Protein AF-0000000067024864 (afdb_homodimer)

Organism: Dracunculus medinensis (NCBI:txid318479)

pLDDT: mean 76.86, std 22.55, range [28.69, 98.5]

Nearest PDB structures (foldseek):
  4yj0-assembly1_B  TM=6.955E-01  e=3.284E-03  Homo sapiens
  4yj0-assembly1_C  TM=6.916E-01  e=8.004E-03  Homo sapiens
  4yj0-assembly1_B  TM=6.955E-01  e=5.462E-03  Homo sapiens
  4yj0-assembly1_C  TM=6.916E-01  e=7.960E-03  Homo sapiens

Structure (mmCIF, N/CA/C/O backbone):
data_AF-0000000067024864-model_v1
#
loop_
_entity.id
_entity.type
_entity.pdbx_description
1 polymer 'DM domain-containing protein'
#
loop_
_atom_site.group_PDB
_atom_site.id
_atom_site.type_symbol
_atom_site.label_atom_id
_atom_site.label_alt_id
_atom_site.label_comp_id
_atom_site.label_asym_id
_atom_site.label_entity_id
_atom_site.label_seq_id
_atom_site.pdbx_PDB_ins_code
_atom_site.Cartn_x
_atom_site.Cartn_y
_atom_site.Cartn_z
_atom_site.occupancy
_atom_site.B_iso_or_equiv
_atom_site.auth_seq_id
_atom_site.auth_comp_id
_atom_site.auth_asym_id
_atom_site.auth_atom_id
_atom_site.pdbx_PDB_model_num
ATOM 1 N N . MET A 1 1 ? -43.469 -10.32 -10.578 1 37.56 1 MET A N 1
ATOM 2 C CA . MET A 1 1 ? -42.344 -10.656 -9.695 1 37.56 1 MET A CA 1
ATOM 3 C C . MET A 1 1 ? -41.031 -10.195 -10.297 1 37.56 1 MET A C 1
ATOM 5 O O . MET A 1 1 ? -40.625 -10.641 -11.375 1 37.56 1 MET A O 1
ATOM 9 N N . ARG A 1 2 ? -40.688 -8.914 -10.094 1 41.69 2 ARG A N 1
ATOM 10 C CA . ARG A 1 2 ? -39.469 -8.297 -10.57 1 41.69 2 ARG A CA 1
ATOM 11 C C . ARG A 1 2 ? -38.25 -9.125 -10.18 1 41.69 2 ARG A C 1
ATOM 13 O O . ARG A 1 2 ? -38.125 -9.555 -9.031 1 41.69 2 ARG A O 1
ATOM 20 N N . LYS A 1 3 ? -37.812 -9.953 -11.047 1 43.56 3 LYS A N 1
ATOM 21 C CA . LYS A 1 3 ? -36.531 -10.656 -10.875 1 43.56 3 LYS A CA 1
ATOM 22 C C . LYS A 1 3 ? -35.5 -9.773 -10.172 1 43.56 3 LYS A C 1
ATOM 24 O O . LYS A 1 3 ? -35.156 -8.695 -10.656 1 43.56 3 LYS A O 1
ATOM 29 N N . LEU A 1 4 ? -35.469 -9.672 -8.883 1 45.47 4 LEU A N 1
ATOM 30 C CA . LEU A 1 4 ? -34.375 -9.094 -8.102 1 45.47 4 LEU A CA 1
ATOM 31 C C . LEU A 1 4 ? -33.031 -9.453 -8.703 1 45.47 4 LEU A C 1
ATOM 33 O O . LEU A 1 4 ? -32.719 -10.633 -8.898 1 45.47 4 LEU A O 1
ATOM 37 N N . ARG A 1 5 ? -32.594 -8.852 -9.711 1 44.78 5 ARG A N 1
ATOM 38 C CA . ARG A 1 5 ? -31.234 -8.953 -10.18 1 44.78 5 ARG A CA 1
ATOM 39 C C . ARG A 1 5 ? -30.281 -9.25 -9.031 1 44.78 5 ARG A C 1
ATOM 41 O O . ARG A 1 5 ? -30.219 -8.5 -8.055 1 44.78 5 ARG A O 1
ATOM 48 N N . GLU A 1 6 ? -30.312 -10.445 -8.57 1 49.03 6 GLU A N 1
ATOM 49 C CA . GLU A 1 6 ? -29.25 -10.797 -7.637 1 49.03 6 GLU A CA 1
ATOM 50 C C . GLU A 1 6 ? -27.969 -10.031 -7.945 1 49.03 6 GLU A C 1
ATOM 52 O O . GLU A 1 6 ? -27.453 -10.102 -9.062 1 49.03 6 GLU A O 1
ATOM 57 N N . VAL A 1 7 ? -27.812 -8.797 -7.688 1 49.5 7 VAL A N 1
ATOM 58 C CA . VAL A 1 7 ? -26.516 -8.125 -7.73 1 49.5 7 VAL A CA 1
ATOM 59 C C . VAL A 1 7 ? -25.422 -9.109 -7.328 1 49.5 7 VAL A C 1
ATOM 61 O O . VAL A 1 7 ? -25.391 -9.586 -6.191 1 49.5 7 VAL A O 1
ATOM 64 N N . ASN A 1 8 ? -25.359 -10.203 -7.992 1 50.34 8 ASN A N 1
ATOM 65 C CA . ASN A 1 8 ? -24.188 -11.039 -7.75 1 50.34 8 ASN A CA 1
ATOM 66 C C . ASN A 1 8 ? -22.969 -10.195 -7.402 1 50.34 8 ASN A C 1
ATOM 68 O O . ASN A 1 8 ? -22.469 -9.43 -8.234 1 50.34 8 ASN A O 1
ATOM 72 N N . CYS A 1 9 ? -22.969 -9.578 -6.223 1 54.81 9 CYS A N 1
ATOM 73 C CA . CYS A 1 9 ? -21.844 -8.82 -5.688 1 54.81 9 CYS A CA 1
ATOM 74 C C . CYS A 1 9 ? -20.531 -9.531 -5.965 1 54.81 9 CYS A C 1
ATOM 76 O O . CYS A 1 9 ? -20.031 -10.281 -5.121 1 54.81 9 CYS A O 1
ATOM 78 N N . ASN A 1 10 ? -20.469 -10.109 -7.121 1 62.16 10 ASN A N 1
ATOM 79 C CA . ASN A 1 10 ? -19.266 -10.859 -7.484 1 62.16 10 ASN A CA 1
ATOM 80 C C . ASN A 1 10 ? -18 -10.078 -7.164 1 62.16 10 ASN A C 1
ATOM 82 O O . ASN A 1 10 ? -17.594 -9.211 -7.934 1 62.16 10 ASN A O 1
ATOM 86 N N . LYS A 1 11 ? -17.734 -10.055 -5.836 1 73.62 11 LYS A N 1
ATOM 87 C CA . LYS A 1 11 ? -16.516 -9.359 -5.422 1 73.62 11 LYS A CA 1
ATOM 88 C C . LYS A 1 11 ? -15.281 -9.992 -6.055 1 73.62 11 LYS A C 1
ATOM 90 O O . LYS A 1 11 ? -15.219 -11.211 -6.242 1 73.62 11 LYS A O 1
ATOM 95 N N . ARG A 1 12 ? -14.43 -9.281 -6.578 1 82.19 12 ARG A N 1
ATOM 96 C CA . ARG A 1 12 ? -13.156 -9.719 -7.137 1 82.19 12 ARG A CA 1
ATOM 97 C C . ARG A 1 12 ? -12.367 -10.547 -6.125 1 82.19 12 ARG A C 1
ATOM 99 O O . ARG A 1 12 ? -12.367 -10.242 -4.93 1 82.19 12 ARG A O 1
ATOM 106 N N . VAL A 1 13 ? -11.977 -11.703 -6.668 1 84.38 13 VAL A N 1
ATOM 107 C CA . VAL A 1 13 ? -11.102 -12.516 -5.82 1 84.38 13 VAL A CA 1
ATOM 108 C C . VAL A 1 13 ? -9.648 -12.102 -6.039 1 84.38 13 VAL A C 1
ATOM 110 O O . VAL A 1 13 ? -9.164 -12.094 -7.172 1 84.38 13 VAL A O 1
ATOM 113 N N . TYR A 1 14 ? -8.977 -11.773 -4.91 1 88.56 14 TYR A N 1
ATOM 114 C CA . TYR A 1 14 ? -7.555 -11.445 -4.961 1 88.56 14 TYR A CA 1
ATOM 115 C C . TYR A 1 14 ? -6.703 -12.633 -4.539 1 88.56 14 TYR A C 1
ATOM 117 O O . TYR A 1 14 ? -7.082 -13.391 -3.645 1 88.56 14 TYR A O 1
ATOM 125 N N . TYR A 1 15 ? -5.676 -12.781 -5.199 1 92.5 15 TYR A N 1
ATOM 126 C CA . TYR A 1 15 ? -4.777 -13.891 -4.918 1 92.5 15 TYR A CA 1
ATOM 127 C C . TYR A 1 15 ? -3.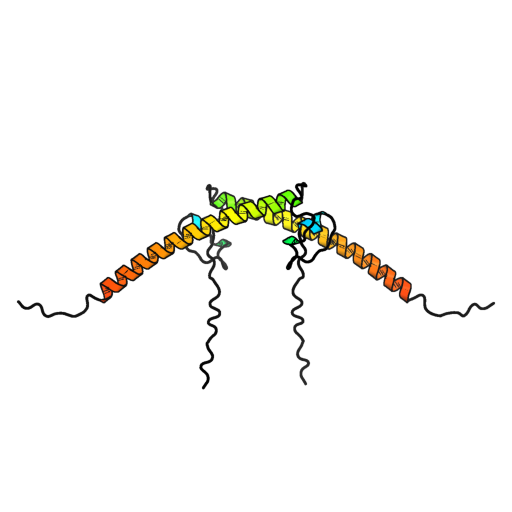525 -13.414 -4.195 1 92.5 15 TYR A C 1
ATOM 129 O O . TYR A 1 15 ? -3.131 -12.258 -4.328 1 92.5 15 TYR A O 1
ATOM 137 N N . CYS A 1 16 ? -2.945 -14.281 -3.398 1 96.12 16 CYS A N 1
ATOM 138 C CA . CYS A 1 16 ? -1.691 -13.977 -2.717 1 96.12 16 CYS A CA 1
ATOM 139 C C . CYS A 1 16 ? -0.589 -13.656 -3.719 1 96.12 16 CYS A C 1
ATOM 141 O O . CYS A 1 16 ? -0.301 -14.461 -4.609 1 96.12 16 CYS A O 1
ATOM 143 N N . GLN A 1 17 ? 0.034 -12.656 -3.537 1 95.94 17 GLN A N 1
ATOM 144 C CA . GLN A 1 17 ? 1.038 -12.188 -4.484 1 95.94 17 GLN A CA 1
ATOM 145 C C . GLN A 1 17 ? 2.273 -13.086 -4.469 1 95.94 17 GLN A C 1
ATOM 147 O O . GLN A 1 17 ? 2.838 -13.391 -5.52 1 95.94 17 GLN A O 1
ATOM 152 N N . ARG A 1 18 ? 2.684 -13.484 -3.391 1 96.81 18 ARG A N 1
ATOM 153 C CA . ARG A 1 18 ? 3.859 -14.344 -3.273 1 96.81 18 ARG A CA 1
ATOM 154 C C . ARG A 1 1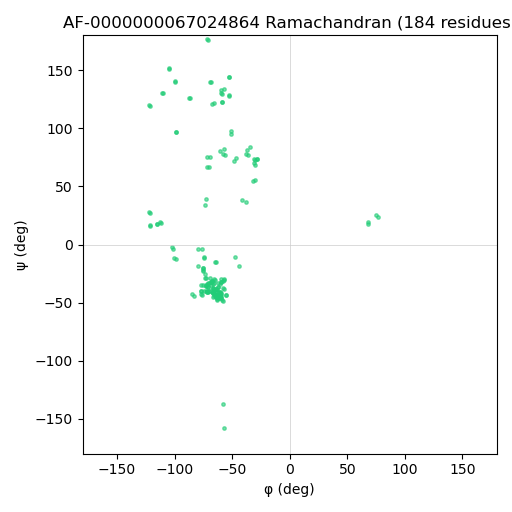8 ? 3.625 -15.688 -3.953 1 96.81 18 ARG A C 1
ATOM 156 O O . ARG A 1 18 ? 4.504 -16.188 -4.652 1 96.81 18 ARG A O 1
ATOM 163 N N . CYS A 1 19 ? 2.496 -16.203 -3.674 1 96 19 CYS A N 1
ATOM 164 C CA . CYS A 1 19 ? 2.143 -17.453 -4.344 1 96 19 CYS A CA 1
ATOM 165 C C . CYS A 1 19 ? 2.049 -17.25 -5.852 1 96 19 CYS A C 1
ATOM 167 O O . CYS A 1 19 ? 2.605 -18.031 -6.625 1 96 19 CYS A O 1
ATOM 169 N N . LEU A 1 20 ? 1.419 -16.172 -6.223 1 93.56 20 LEU A N 1
ATOM 170 C CA . LEU A 1 20 ? 1.268 -15.852 -7.637 1 93.56 20 LEU A CA 1
ATOM 171 C C . LEU A 1 20 ? 2.627 -15.773 -8.328 1 93.56 20 LEU A C 1
ATOM 173 O O . LEU A 1 20 ? 2.781 -16.23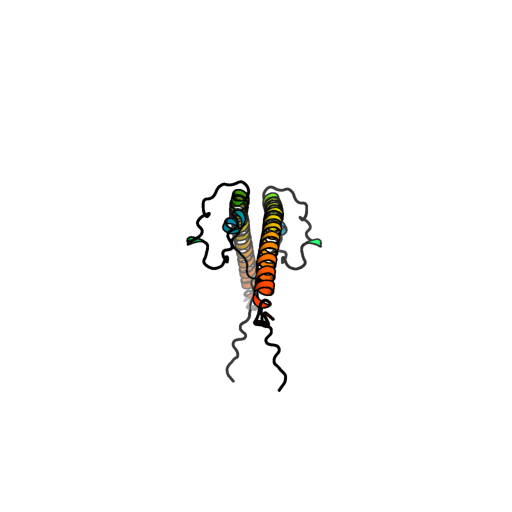4 -9.453 1 93.56 20 LEU A O 1
ATOM 177 N N . ASN A 1 21 ? 3.609 -15.258 -7.688 1 94.31 21 ASN A N 1
ATOM 178 C CA . ASN A 1 21 ? 4.957 -15.102 -8.227 1 94.31 21 ASN A CA 1
ATOM 179 C C . ASN A 1 21 ? 5.602 -16.453 -8.523 1 94.31 21 ASN A C 1
ATOM 181 O O . ASN A 1 21 ? 6.613 -16.531 -9.219 1 94.31 21 ASN A O 1
ATOM 185 N N . HIS A 1 22 ? 4.992 -17.391 -7.984 1 95.12 22 HIS A N 1
ATOM 186 C CA . HIS A 1 22 ? 5.531 -18.734 -8.148 1 95.12 22 HIS A CA 1
ATOM 187 C C . HIS A 1 22 ? 4.508 -19.656 -8.805 1 95.12 22 HIS A C 1
ATOM 189 O O . HIS A 1 22 ? 4.52 -20.859 -8.562 1 95.12 22 HIS A O 1
ATOM 195 N N . ASN A 1 23 ? 3.486 -19 -9.398 1 90.25 23 ASN A N 1
ATOM 196 C CA . ASN A 1 23 ? 2.525 -19.688 -10.258 1 90.25 23 ASN A CA 1
ATOM 197 C C . ASN A 1 23 ? 1.515 -20.484 -9.445 1 90.25 23 ASN A C 1
ATOM 199 O O . ASN A 1 23 ? 1.062 -21.547 -9.875 1 90.25 23 ASN A O 1
ATOM 203 N N . ARG A 1 24 ? 1.34 -20.125 -8.32 1 91.81 24 ARG A N 1
ATOM 204 C CA . ARG A 1 24 ? 0.322 -20.719 -7.457 1 91.81 24 ARG A CA 1
ATOM 205 C C . ARG A 1 24 ? -0.821 -19.734 -7.203 1 91.81 24 ARG A C 1
ATOM 207 O O . ARG A 1 24 ? -0.587 -18.562 -6.926 1 91.81 24 ARG A O 1
ATOM 214 N N . LEU A 1 25 ? -1.933 -20.219 -7.406 1 89.44 25 LEU A N 1
ATOM 215 C CA . LEU A 1 25 ? -3.121 -19.391 -7.238 1 89.44 25 LEU A CA 1
ATOM 216 C C . LEU A 1 25 ? -3.775 -19.641 -5.887 1 89.44 25 LEU A C 1
ATOM 218 O O . LEU A 1 25 ? -4.504 -20.625 -5.719 1 89.44 25 LEU A O 1
ATOM 222 N N . GLU A 1 26 ? -3.512 -18.891 -4.98 1 94.06 26 GLU A N 1
ATOM 223 C CA . GLU A 1 26 ? -4.082 -19.016 -3.641 1 94.06 26 GLU A CA 1
ATOM 224 C C . GLU A 1 26 ? -4.832 -17.75 -3.244 1 94.06 26 GLU A C 1
ATOM 226 O O . GLU A 1 26 ? -4.285 -16.641 -3.322 1 94.06 26 GLU A O 1
ATOM 231 N N . PRO A 1 27 ? -6.086 -17.922 -2.996 1 92.81 27 PRO A N 1
ATOM 232 C CA . PRO A 1 27 ? -6.809 -16.734 -2.535 1 92.81 27 PRO A CA 1
ATOM 233 C C . PRO A 1 27 ? -6.141 -16.062 -1.336 1 92.81 27 PRO A C 1
ATOM 235 O O . PRO A 1 27 ? -5.656 -16.75 -0.431 1 92.81 27 PRO A O 1
ATOM 238 N N . ARG A 1 28 ? -6.172 -14.758 -1.246 1 93.31 28 ARG A N 1
ATOM 239 C CA . ARG A 1 28 ? -5.457 -13.938 -0.27 1 93.31 28 ARG A CA 1
ATOM 240 C C . ARG A 1 28 ? -6.074 -14.078 1.118 1 93.31 28 ARG A C 1
ATOM 242 O O . ARG A 1 28 ? -5.355 -14.18 2.115 1 93.31 28 ARG A O 1
ATOM 249 N N . LYS A 1 29 ? -7.301 -14.125 1.194 1 92.31 29 LYS A N 1
ATOM 250 C CA . LYS A 1 29 ? -7.996 -14.141 2.479 1 92.31 29 LYS A CA 1
ATOM 251 C C . LYS A 1 29 ? -7.574 -15.336 3.318 1 92.31 29 LYS A C 1
ATOM 253 O O . LYS A 1 29 ? -7.645 -16.484 2.855 1 92.31 29 LYS A O 1
ATOM 258 N N . ASN A 1 30 ? -7.066 -15.18 4.516 1 92.19 30 ASN A N 1
ATOM 259 C CA . ASN A 1 30 ? -6.703 -16.172 5.512 1 92.19 30 ASN A CA 1
ATOM 260 C C . ASN A 1 30 ? -5.504 -17 5.062 1 92.19 30 ASN A C 1
ATOM 262 O O . ASN A 1 30 ? -5.266 -18.094 5.59 1 92.19 30 ASN A O 1
ATOM 266 N N . HIS A 1 31 ? -4.758 -16.516 4.129 1 95.62 31 HIS A N 1
ATOM 267 C CA . HIS A 1 31 ? -3.658 -17.281 3.541 1 95.62 31 HIS A CA 1
ATOM 268 C C . HIS A 1 31 ? -2.318 -16.844 4.133 1 95.62 31 HIS A C 1
ATOM 270 O O . HIS A 1 31 ? -1.347 -17.609 4.094 1 95.62 31 HIS A O 1
ATOM 276 N N . LYS A 1 32 ? -2.215 -15.914 4.77 1 91.19 32 LYS A N 1
ATOM 277 C CA . LYS A 1 32 ? -0.957 -15.312 5.203 1 91.19 32 LYS A CA 1
ATOM 278 C C . LYS A 1 32 ? -0.126 -16.312 6.012 1 91.19 32 LYS A C 1
ATOM 280 O O . LYS A 1 32 ? 1.055 -16.516 5.723 1 91.19 32 LYS A O 1
ATOM 285 N N . CYS A 1 33 ? -0.672 -16.984 6.953 1 91.62 33 CYS A N 1
ATOM 286 C CA . CYS A 1 33 ? 0.039 -17.891 7.852 1 91.62 33 CYS A CA 1
ATOM 287 C C . CYS A 1 33 ? 0.39 -19.188 7.152 1 91.62 33 CYS A C 1
ATOM 289 O O . CYS A 1 33 ? 1.339 -19.875 7.543 1 91.62 33 CYS A O 1
ATOM 291 N N . ASP A 1 34 ? -0.323 -19.484 6.102 1 93.88 34 ASP A N 1
ATOM 292 C CA . ASP A 1 34 ? -0.157 -20.766 5.422 1 93.88 34 ASP A CA 1
ATOM 293 C C . ASP A 1 34 ? 0.68 -20.625 4.156 1 93.88 34 ASP A C 1
ATOM 295 O O . ASP A 1 34 ? 0.976 -21.609 3.477 1 93.88 34 ASP A O 1
ATOM 299 N N . CYS A 1 35 ? 1.05 -19.422 3.836 1 96.5 35 CYS A N 1
ATOM 300 C CA . CYS A 1 35 ? 1.766 -19.172 2.59 1 96.5 35 CYS A CA 1
ATOM 301 C C . CYS A 1 35 ? 3.141 -19.828 2.611 1 96.5 35 CYS A C 1
ATOM 303 O O . CYS A 1 35 ? 3.994 -19.469 3.424 1 96.5 35 CYS A O 1
ATOM 305 N N . ILE A 1 36 ? 3.447 -20.672 1.734 1 96.25 36 ILE A N 1
ATOM 306 C CA . ILE A 1 36 ? 4.711 -21.406 1.678 1 96.25 36 ILE A CA 1
ATOM 307 C C . ILE A 1 36 ? 5.82 -20.469 1.198 1 96.25 36 ILE A C 1
ATOM 309 O O . ILE A 1 36 ? 7.008 -20.781 1.346 1 96.25 36 ILE A O 1
ATOM 313 N N . TYR A 1 37 ? 5.535 -19.281 0.699 1 97.12 37 TYR A N 1
ATOM 314 C CA . TYR A 1 37 ? 6.512 -18.344 0.16 1 97.12 37 TYR A CA 1
ATOM 315 C C . TYR A 1 37 ? 6.637 -17.109 1.053 1 97.12 37 TYR A C 1
ATOM 317 O O . TYR A 1 37 ? 7.133 -16.062 0.618 1 97.12 37 TYR A O 1
ATOM 325 N N . ALA A 1 38 ? 6.164 -17.312 2.248 1 95.5 38 ALA A N 1
ATOM 326 C CA . ALA A 1 38 ? 6.152 -16.188 3.186 1 95.5 38 ALA A CA 1
ATOM 327 C C . ALA A 1 38 ? 7.555 -15.617 3.375 1 95.5 38 ALA A C 1
ATOM 329 O O . ALA A 1 38 ? 7.723 -14.406 3.539 1 95.5 38 ALA A O 1
ATOM 330 N N . ASN A 1 39 ? 8.539 -16.391 3.252 1 95.44 39 ASN A N 1
ATOM 331 C CA . ASN A 1 39 ? 9.906 -15.969 3.506 1 95.44 39 ASN A CA 1
ATOM 332 C C . ASN A 1 39 ? 10.758 -16.016 2.236 1 95.44 39 ASN A C 1
ATOM 334 O O . ASN A 1 39 ? 11.984 -16 2.305 1 95.44 39 ASN A O 1
ATOM 338 N N . CYS A 1 40 ? 10.062 -16.062 1.198 1 97.12 40 CYS A N 1
ATOM 339 C CA . CYS A 1 40 ? 10.781 -16.094 -0.071 1 97.12 40 CYS A CA 1
ATOM 340 C C . CYS A 1 40 ? 11.484 -14.773 -0.339 1 97.12 40 CYS A C 1
ATOM 342 O O . CYS A 1 40 ? 10.93 -13.703 -0.084 1 97.12 40 CYS A O 1
ATOM 344 N N . THR A 1 41 ? 12.727 -14.828 -0.881 1 96.94 41 THR A N 1
ATOM 345 C CA . THR A 1 41 ? 13.531 -13.633 -1.111 1 96.94 41 THR A CA 1
ATOM 346 C C . THR A 1 41 ? 13.914 -13.508 -2.584 1 96.94 41 THR A C 1
ATOM 348 O O . THR A 1 41 ? 14.945 -12.93 -2.92 1 96.94 41 THR A O 1
ATOM 351 N N . CYS A 1 42 ? 13.023 -14.078 -3.436 1 97.25 42 CYS A N 1
ATOM 352 C CA . CYS A 1 42 ? 13.305 -13.945 -4.859 1 97.25 42 CYS A CA 1
ATOM 353 C C . CYS A 1 42 ? 13.07 -12.516 -5.332 1 97.25 42 CYS A C 1
ATOM 355 O O . CYS A 1 42 ? 12.602 -11.672 -4.562 1 97.25 42 CYS A O 1
ATOM 357 N N . ASN A 1 43 ? 13.359 -12.266 -6.602 1 96.44 43 ASN A N 1
ATOM 358 C CA . ASN A 1 43 ? 13.32 -10.914 -7.145 1 96.44 43 ASN A CA 1
ATOM 359 C C . ASN A 1 43 ? 11.898 -10.352 -7.137 1 96.44 43 ASN A C 1
ATOM 361 O O . ASN A 1 43 ? 11.711 -9.141 -6.992 1 96.44 43 ASN A O 1
ATOM 365 N N . LYS A 1 44 ? 10.961 -11.203 -7.258 1 96.44 44 LYS A N 1
ATOM 366 C CA . LYS A 1 44 ? 9.578 -10.742 -7.293 1 96.44 44 LYS A CA 1
ATOM 367 C C . LYS A 1 44 ? 9.016 -10.57 -5.883 1 96.44 44 LYS A C 1
ATOM 369 O O . LYS A 1 44 ? 8.398 -9.547 -5.574 1 96.44 44 LYS A O 1
ATOM 374 N N . CYS A 1 45 ? 9.297 -11.484 -5.039 1 97.5 45 CYS A N 1
ATOM 375 C CA . CYS A 1 45 ? 8.734 -11.469 -3.693 1 97.5 45 CYS A CA 1
ATOM 376 C C . CYS A 1 45 ? 9.391 -10.391 -2.838 1 97.5 45 CYS A C 1
ATOM 378 O O . CYS A 1 45 ? 8.766 -9.859 -1.92 1 97.5 45 CYS A O 1
ATOM 380 N N . ILE A 1 46 ? 10.633 -10.047 -3.107 1 98.12 46 ILE A N 1
ATOM 381 C CA . ILE A 1 46 ? 11.32 -9.008 -2.355 1 98.12 46 ILE A CA 1
ATOM 382 C C . ILE A 1 46 ? 10.57 -7.684 -2.49 1 98.12 46 ILE A C 1
ATOM 384 O O . ILE A 1 46 ? 10.594 -6.855 -1.577 1 98.12 46 ILE A O 1
ATOM 388 N N . LEU A 1 47 ? 9.953 -7.473 -3.629 1 98.25 47 LEU A N 1
ATOM 389 C CA . LEU A 1 47 ? 9.18 -6.254 -3.85 1 98.25 47 LEU A CA 1
ATOM 390 C C . LEU A 1 47 ? 8.016 -6.168 -2.873 1 98.25 47 LEU A C 1
ATOM 392 O O . LEU A 1 47 ? 7.695 -5.086 -2.375 1 98.25 47 LEU A O 1
ATOM 396 N N . VAL A 1 48 ? 7.344 -7.293 -2.621 1 97.88 48 VAL A N 1
ATOM 397 C CA . VAL A 1 48 ? 6.242 -7.359 -1.667 1 97.88 48 VAL A CA 1
ATOM 398 C C . VAL A 1 48 ? 6.742 -6.996 -0.272 1 97.88 48 VAL A C 1
ATOM 400 O O . VAL A 1 48 ? 6.094 -6.238 0.452 1 97.88 48 VAL A O 1
ATOM 403 N N . GLU A 1 49 ? 7.902 -7.57 -0.013 1 97.81 49 GLU A N 1
ATOM 404 C CA . GLU A 1 49 ? 8.5 -7.281 1.288 1 97.81 49 GLU A CA 1
ATOM 405 C C . GLU A 1 49 ? 8.867 -5.809 1.411 1 97.81 49 GLU A C 1
ATOM 407 O O . GLU A 1 49 ? 8.633 -5.188 2.449 1 97.81 49 GLU A O 1
ATOM 412 N N . LYS A 1 50 ? 9.438 -5.219 0.428 1 98.12 50 LYS A N 1
ATOM 413 C CA . LYS A 1 50 ? 9.789 -3.801 0.426 1 98.12 50 LYS A CA 1
ATOM 414 C C . LYS A 1 50 ? 8.547 -2.93 0.6 1 98.12 50 LYS A C 1
ATOM 416 O O . LYS A 1 50 ? 8.562 -1.969 1.37 1 98.12 50 LYS A O 1
ATOM 421 N N . ARG A 1 51 ? 7.48 -3.26 -0.113 1 98.31 51 ARG A N 1
ATOM 422 C CA . ARG A 1 51 ? 6.227 -2.525 0.021 1 98.31 51 ARG A CA 1
ATOM 423 C C . ARG A 1 51 ? 5.703 -2.594 1.452 1 98.31 51 ARG A C 1
ATOM 425 O O . ARG A 1 51 ? 5.242 -1.59 1.999 1 98.31 51 ARG A O 1
ATOM 432 N N . ARG A 1 52 ? 5.723 -3.783 2.014 1 97.88 52 ARG A N 1
ATOM 433 C CA . ARG A 1 52 ? 5.285 -3.975 3.393 1 97.88 52 ARG A CA 1
ATOM 434 C C . ARG A 1 52 ? 6.055 -3.064 4.344 1 97.88 52 ARG A C 1
ATOM 436 O O . ARG A 1 52 ? 5.461 -2.41 5.203 1 97.88 52 ARG A O 1
ATOM 443 N N . MET A 1 53 ? 7.332 -2.984 4.141 1 98.25 53 MET A N 1
ATOM 444 C CA . MET A 1 53 ? 8.18 -2.154 4.996 1 98.25 53 MET A CA 1
ATOM 445 C C . MET A 1 53 ? 7.824 -0.679 4.844 1 98.25 53 MET A C 1
ATOM 447 O O . MET A 1 53 ? 7.719 0.043 5.84 1 98.25 53 MET A O 1
ATOM 451 N N . LEU A 1 54 ? 7.617 -0.263 3.627 1 98.5 54 LEU A N 1
ATOM 452 C CA . LEU A 1 54 ? 7.227 1.12 3.377 1 98.5 54 LEU A CA 1
ATOM 453 C C . LEU A 1 54 ? 5.863 1.419 3.984 1 98.5 54 LEU A C 1
ATOM 455 O O . LEU A 1 54 ? 5.656 2.488 4.562 1 98.5 54 LEU A O 1
ATOM 459 N N . ASN A 1 55 ? 4.988 0.451 3.889 1 98.5 55 ASN A N 1
ATOM 460 C CA . ASN A 1 55 ? 3.674 0.622 4.496 1 98.5 55 ASN A CA 1
ATOM 461 C C . ASN A 1 55 ? 3.773 0.852 6 1 98.5 55 ASN A C 1
ATOM 463 O O . ASN A 1 55 ? 3.074 1.704 6.551 1 98.5 55 ASN A O 1
ATOM 467 N N . ILE A 1 56 ? 4.609 0.131 6.613 1 98.38 56 ILE A N 1
ATOM 468 C CA . ILE A 1 56 ? 4.785 0.25 8.055 1 98.38 56 ILE A CA 1
ATOM 469 C C . ILE A 1 56 ? 5.301 1.646 8.398 1 98.38 56 ILE A C 1
ATOM 471 O O . ILE A 1 56 ? 4.77 2.309 9.297 1 98.38 56 ILE A O 1
ATOM 475 N N . GLN A 1 57 ? 6.27 2.045 7.691 1 97.88 57 GLN A N 1
ATOM 476 C CA . GLN A 1 57 ? 6.863 3.354 7.941 1 97.88 57 GLN A CA 1
ATOM 477 C C . GLN A 1 57 ? 5.848 4.473 7.73 1 97.88 57 GLN A C 1
ATOM 479 O O . GLN A 1 57 ? 5.75 5.391 8.547 1 97.88 57 GLN A O 1
ATOM 484 N N . LEU A 1 58 ? 5.137 4.402 6.676 1 97.69 58 LEU A N 1
ATOM 485 C CA . LEU A 1 58 ? 4.152 5.43 6.344 1 97.69 58 LEU A CA 1
ATOM 486 C C . LEU A 1 58 ? 3.01 5.438 7.352 1 97.69 58 LEU A C 1
ATOM 488 O O . LEU A 1 58 ? 2.506 6.5 7.719 1 97.69 58 LEU A O 1
ATOM 492 N N . HIS A 1 59 ? 2.611 4.309 7.816 1 97 59 HIS A N 1
ATOM 493 C CA . HIS A 1 59 ? 1.579 4.23 8.844 1 97 59 HIS A CA 1
ATOM 494 C C . HIS A 1 59 ? 2.057 4.855 10.148 1 97 59 HIS A C 1
ATOM 496 O O . HIS A 1 59 ? 1.278 5.504 10.852 1 97 59 HIS A O 1
ATOM 502 N N . GLU A 1 60 ? 3.238 4.645 10.461 1 96.06 60 GLU A N 1
AT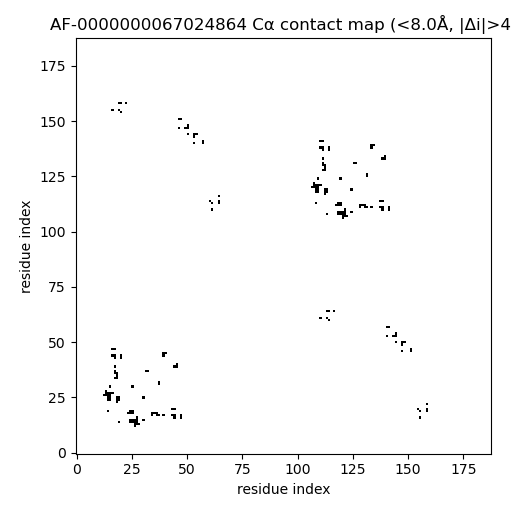OM 503 C CA . GLU A 1 60 ? 3.816 5.266 11.648 1 96.06 60 GLU A CA 1
ATOM 504 C C . GLU A 1 60 ? 3.77 6.785 11.562 1 96.06 60 GLU A C 1
ATOM 506 O O . GLU A 1 60 ? 3.428 7.461 12.531 1 96.06 60 GLU A O 1
ATOM 511 N N . LEU A 1 61 ? 4.105 7.297 10.469 1 93.69 61 LEU A N 1
ATOM 512 C CA . LEU A 1 61 ? 4.066 8.742 10.25 1 93.69 61 LEU A CA 1
ATOM 513 C C . LEU A 1 61 ? 2.643 9.266 10.383 1 93.69 61 LEU A C 1
ATOM 515 O O . LEU A 1 61 ? 2.424 10.328 10.977 1 93.69 61 LEU A O 1
ATOM 519 N N . GLU A 1 62 ? 1.709 8.57 9.828 1 92.5 62 GLU A N 1
ATOM 520 C CA . GLU A 1 62 ? 0.301 8.938 9.93 1 92.5 62 GLU A CA 1
ATOM 521 C C . GLU A 1 62 ? -0.166 8.961 11.383 1 92.5 62 GLU A C 1
ATOM 523 O O . GLU A 1 62 ? -0.875 9.883 11.797 1 92.5 62 GLU A O 1
ATOM 528 N N . GLU A 1 63 ? 0.254 8.023 12.172 1 92.19 63 GLU A N 1
ATOM 529 C CA . GLU A 1 63 ? -0.115 7.934 13.586 1 92.19 63 GLU A CA 1
ATOM 530 C C . GLU A 1 63 ? 0.468 9.094 14.383 1 92.19 63 GLU A C 1
ATOM 532 O O . GLU A 1 63 ? -0.201 9.648 15.258 1 92.19 63 GLU A O 1
ATOM 537 N N . ILE A 1 64 ? 1.66 9.391 14.086 1 89.75 64 ILE A N 1
ATOM 538 C CA . ILE A 1 64 ? 2.312 10.516 14.75 1 89.75 64 ILE A CA 1
ATOM 539 C C . ILE A 1 64 ? 1.573 11.805 14.422 1 89.75 64 ILE A C 1
ATOM 541 O O . ILE A 1 64 ? 1.289 12.609 15.312 1 89.75 64 ILE A O 1
ATOM 545 N N . ALA A 1 65 ? 1.224 11.938 13.141 1 84.25 65 ALA A N 1
ATOM 546 C CA . ALA A 1 65 ? 0.518 13.141 12.703 1 84.25 65 ALA A CA 1
ATOM 547 C C . ALA A 1 65 ? -0.873 13.219 13.32 1 84.25 65 ALA A C 1
ATOM 549 O O . ALA A 1 65 ? -1.321 14.297 13.719 1 84.25 65 ALA A O 1
ATOM 550 N N . ASP A 1 66 ? -1.593 12.18 13.414 1 81.81 66 ASP A N 1
ATOM 551 C CA . ASP A 1 66 ? -2.93 12.109 13.992 1 81.81 66 ASP A CA 1
ATOM 552 C C . ASP A 1 66 ? -2.904 12.484 15.477 1 81.81 66 ASP A C 1
ATOM 554 O O . ASP A 1 66 ? -3.812 13.156 15.969 1 81.81 66 ASP A O 1
ATOM 558 N N . ASN A 1 67 ? -1.863 12.086 16.125 1 82.12 67 ASN A N 1
ATOM 559 C CA . ASN A 1 67 ? -1.716 12.383 17.547 1 82.12 67 ASN A CA 1
ATOM 560 C C . ASN A 1 67 ? -1.393 13.852 17.781 1 82.12 67 ASN A C 1
ATOM 562 O O . ASN A 1 67 ? -1.853 14.445 18.766 1 82.12 67 ASN A O 1
ATOM 566 N N . GLU A 1 68 ? -0.654 14.367 16.922 1 79 68 GLU A N 1
ATOM 567 C CA . GLU A 1 68 ? -0.283 15.773 17.031 1 79 68 GLU A CA 1
ATOM 568 C C . GLU A 1 68 ? -1.479 16.688 16.766 1 79 68 GLU A C 1
ATOM 570 O O . GLU A 1 68 ? -1.635 17.719 17.422 1 79 68 GLU A O 1
ATOM 575 N N . ILE A 1 69 ? -2.338 16.297 15.938 1 73.62 69 ILE A N 1
ATOM 576 C CA . ILE A 1 69 ? -3.52 17.078 15.594 1 73.62 69 ILE A CA 1
ATOM 577 C C . ILE A 1 69 ? -4.551 16.969 16.719 1 73.62 69 ILE A C 1
ATOM 579 O O . ILE A 1 69 ? -5.172 17.969 17.094 1 73.62 69 ILE A O 1
ATOM 583 N N . ASN A 1 70 ? -4.684 15.766 17.172 1 71.94 70 ASN A N 1
ATOM 584 C CA . ASN A 1 70 ? -5.609 15.578 18.297 1 71.94 70 ASN A CA 1
ATOM 585 C C . ASN A 1 70 ? -5.172 16.375 19.516 1 71.94 70 ASN A C 1
ATOM 587 O O . ASN A 1 70 ? -6.012 16.844 20.297 1 71.94 70 ASN A O 1
ATOM 591 N N . ASP A 1 71 ? -3.955 16.5 19.703 1 71.25 71 ASP A N 1
ATOM 592 C CA . ASP A 1 71 ? 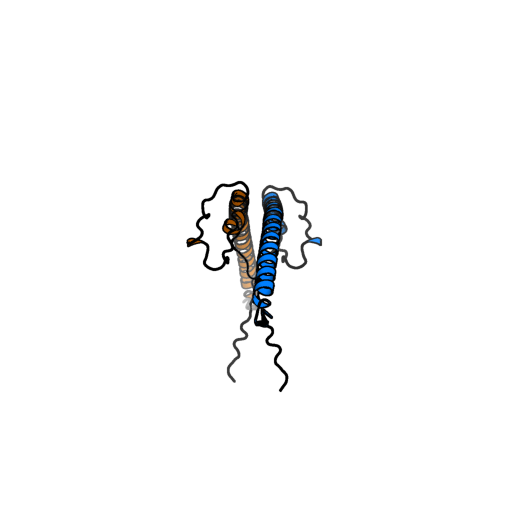-3.445 17.312 20.812 1 71.25 71 ASP A CA 1
ATOM 593 C C . ASP A 1 71 ? -3.742 18.797 20.594 1 71.25 71 ASP A C 1
ATOM 595 O O . ASP A 1 71 ? -4.043 19.516 21.547 1 71.25 71 ASP A O 1
ATOM 599 N N . ILE A 1 72 ? -3.736 19.156 19.344 1 63.91 72 ILE A N 1
ATOM 600 C CA . ILE A 1 72 ? -4.012 20.562 19.031 1 63.91 72 ILE A CA 1
ATOM 601 C C . ILE A 1 72 ? -5.508 20.828 19.156 1 63.91 72 ILE A C 1
ATOM 603 O O . ILE A 1 72 ? -5.918 21.859 19.688 1 63.91 72 ILE A O 1
ATOM 607 N N . GLU A 1 73 ? -6.289 19.922 18.719 1 62.81 73 GLU A N 1
ATOM 608 C CA . GLU A 1 73 ? -7.73 20.109 18.844 1 62.81 73 GLU A CA 1
ATOM 609 C C . GLU A 1 73 ? -8.164 20.094 20.297 1 62.81 73 GLU A C 1
ATOM 611 O O . GLU A 1 73 ? -9.078 20.828 20.688 1 62.81 73 GLU A O 1
ATOM 616 N N . ASP A 1 74 ? -7.613 19.219 20.984 1 61.94 74 ASP A N 1
ATOM 617 C CA . ASP A 1 74 ? -7.918 19.188 22.406 1 61.94 74 ASP A CA 1
ATOM 618 C C . ASP A 1 74 ? -7.531 20.5 23.078 1 61.94 74 ASP A C 1
ATOM 620 O O . ASP A 1 74 ? -8.219 20.953 24 1 61.94 74 ASP A O 1
ATOM 624 N N . ILE A 1 75 ? -6.531 21.109 22.531 1 56.72 75 ILE A N 1
ATOM 625 C CA . ILE A 1 75 ? -6.137 22.406 23.078 1 56.72 75 ILE A CA 1
ATOM 626 C C . ILE A 1 75 ? -7.152 23.469 22.656 1 56.72 75 ILE A C 1
ATOM 628 O O . ILE A 1 75 ? -7.555 24.297 23.469 1 56.72 75 ILE A O 1
ATOM 632 N N . ASP A 1 76 ? -7.562 23.391 21.531 1 55.03 76 ASP A N 1
ATOM 633 C CA . ASP A 1 76 ? -8.531 24.375 21.047 1 55.03 76 ASP A CA 1
ATOM 634 C C . ASP A 1 76 ? -9.891 24.188 21.719 1 55.03 76 ASP A C 1
ATOM 636 O O . ASP A 1 76 ? -10.555 25.156 22.078 1 55.03 76 ASP A O 1
ATOM 640 N N . ASP A 1 77 ? -10.25 22.891 21.875 1 56.84 77 ASP A N 1
ATOM 641 C CA . ASP A 1 77 ? -11.508 22.609 22.578 1 56.84 77 ASP A CA 1
ATOM 642 C C . ASP A 1 77 ? -11.438 23.062 24.031 1 56.84 77 ASP A C 1
ATOM 644 O O . ASP A 1 77 ? -12.422 23.562 24.578 1 56.84 77 ASP A O 1
ATOM 648 N N . ASN A 1 78 ? -10.289 22.875 24.625 1 56.12 78 ASN A N 1
ATOM 649 C CA . ASN A 1 78 ? -10.125 23.375 25.984 1 56.12 78 ASN A CA 1
ATOM 650 C C . ASN A 1 78 ? -10.156 24.906 26.031 1 56.12 78 ASN A C 1
ATOM 652 O O . ASN A 1 78 ? -10.664 25.484 26.984 1 56.12 78 ASN A O 1
ATOM 656 N N . TYR A 1 79 ? -9.672 25.531 25.062 1 52.03 79 TYR A N 1
ATOM 657 C CA . TYR A 1 79 ? -9.727 27 25 1 52.03 79 TYR A CA 1
ATOM 658 C C . TYR A 1 79 ? -11.148 27.484 24.75 1 52.03 79 TYR A C 1
ATOM 660 O O . TYR A 1 79 ? -11.57 28.5 25.328 1 52.03 79 TYR A O 1
ATOM 668 N N . ASN A 1 80 ? -11.852 26.844 24.016 1 51.03 80 ASN A N 1
ATOM 669 C CA . ASN A 1 80 ? -13.234 27.234 23.734 1 51.03 80 ASN A CA 1
ATOM 670 C C . ASN A 1 80 ? -14.133 26.969 24.938 1 51.03 80 ASN A C 1
ATOM 672 O O . ASN A 1 80 ? -15.094 27.703 25.172 1 51.03 80 ASN A O 1
ATOM 676 N N . LYS A 1 81 ? -13.836 25.938 25.609 1 51.78 81 LYS A N 1
ATOM 677 C CA . LYS A 1 81 ? -14.625 25.641 26.797 1 51.78 81 LYS A CA 1
ATOM 678 C C . LYS A 1 81 ? -14.391 26.688 27.875 1 51.78 81 LYS A C 1
ATOM 680 O O . LYS A 1 81 ? -15.305 27 28.656 1 51.78 81 LYS A O 1
ATOM 685 N N . ILE A 1 82 ? -13.086 27.203 27.797 1 49.22 82 ILE A N 1
ATOM 686 C CA . ILE A 1 82 ? -12.805 28.266 28.766 1 49.22 82 ILE A CA 1
ATOM 687 C C . ILE A 1 82 ? -13.469 29.562 28.344 1 49.22 82 ILE A C 1
ATOM 689 O O . ILE A 1 82 ? -13.938 30.328 29.172 1 49.22 82 ILE A O 1
ATOM 693 N N . GLY A 1 83 ? -13.484 29.703 27.094 1 47.22 83 GLY A N 1
ATOM 694 C CA . GLY A 1 83 ? -14.094 30.938 26.641 1 47.22 83 GLY A CA 1
ATOM 695 C C . GLY A 1 83 ? -15.586 30.984 26.891 1 47.22 83 GLY A C 1
ATOM 696 O O . GLY A 1 83 ? -16.172 32.062 26.969 1 47.22 83 GLY A O 1
ATOM 697 N N . ASN A 1 84 ? -16.078 29.828 26.75 1 48.69 84 ASN A N 1
ATOM 698 C CA . ASN A 1 84 ? -17.547 29.844 26.844 1 48.69 84 ASN A CA 1
ATOM 699 C C . ASN A 1 84 ? -18 30.047 28.281 1 48.69 84 ASN A C 1
ATOM 701 O O . ASN A 1 84 ? -19.188 30.219 28.547 1 48.69 84 ASN A O 1
ATOM 705 N N . LYS A 1 85 ? -17.109 29.641 29.188 1 44.25 85 LYS A N 1
ATOM 706 C CA . LYS A 1 85 ? -17.578 29.734 30.578 1 44.25 85 LYS A CA 1
ATOM 707 C C . LYS A 1 85 ? -17.562 31.172 31.062 1 44.25 85 LYS A C 1
ATOM 709 O O . LYS A 1 85 ? -17.922 31.453 32.219 1 44.25 85 LYS A O 1
ATOM 714 N N . ILE A 1 86 ? -16.781 32 30.375 1 44.75 86 ILE A N 1
ATOM 715 C CA . ILE A 1 86 ? -16.719 33.344 30.984 1 44.75 86 ILE A CA 1
ATOM 716 C C . ILE A 1 86 ? -18.031 34.062 30.734 1 44.75 86 ILE A C 1
ATOM 718 O O . ILE A 1 86 ? -18.094 35.031 29.953 1 44.75 86 ILE A O 1
ATOM 722 N N . LYS A 1 87 ? -19.156 33.375 30.703 1 40.25 87 LYS A N 1
ATOM 723 C CA . LYS A 1 87 ? -20.344 34.188 30.562 1 40.25 87 LYS A CA 1
ATOM 724 C C . LYS A 1 87 ? -20.453 35.219 31.719 1 40.25 87 LYS A C 1
ATOM 726 O O . LYS A 1 87 ? -19.656 35.156 32.656 1 40.25 87 LYS A O 1
ATOM 731 N N . GLY A 1 88 ? -21.781 35.375 32.281 1 37.59 88 GLY A N 1
ATOM 732 C CA . GLY A 1 88 ? -22.594 36.5 32.719 1 37.59 88 GLY A CA 1
ATOM 733 C C . GLY A 1 88 ? -22.219 37 34.094 1 37.59 88 GLY A C 1
ATOM 734 O O . GLY A 1 88 ? -22.922 37.812 34.688 1 37.59 88 GLY A O 1
ATOM 735 N N . GLY A 1 89 ? -21.312 36.406 34.812 1 38.34 89 GLY A N 1
ATOM 736 C CA . GLY A 1 89 ? -21.516 36.875 36.188 1 38.34 89 GLY A CA 1
ATOM 737 C C . GLY A 1 89 ? -21.094 38.312 36.375 1 38.34 89 GLY A C 1
ATOM 738 O O . GLY A 1 89 ? -19.922 38.656 36.219 1 38.34 89 GLY A O 1
ATOM 739 N N . LYS A 1 90 ? -21.922 39.281 35.875 1 40.16 90 LYS A N 1
ATOM 740 C CA . LYS A 1 90 ? -21.875 40.719 35.969 1 40.16 90 LYS A CA 1
ATOM 741 C C . LYS A 1 90 ? -21.547 41.188 37.375 1 40.16 90 LYS A C 1
ATOM 743 O O . LYS A 1 90 ? -21.406 42.375 37.625 1 40.16 90 LYS A O 1
ATOM 748 N N . PHE A 1 91 ? -21.734 40.281 38.406 1 43.44 91 PHE A N 1
ATOM 749 C CA . PHE A 1 91 ? -22.016 41.188 39.5 1 43.44 91 PHE A CA 1
ATOM 750 C C . PHE A 1 91 ? -20.766 41.938 39.938 1 43.44 91 PHE A C 1
ATOM 752 O O . PHE A 1 91 ? -19.812 41.312 40.406 1 43.44 91 PHE A O 1
ATOM 759 N N . ILE A 1 92 ? -20.219 42.812 39.094 1 37.97 92 ILE A N 1
ATOM 760 C CA . ILE A 1 92 ? -19.156 43.688 39.594 1 37.97 92 ILE A CA 1
ATOM 761 C C . ILE A 1 92 ? -19.656 44.469 40.812 1 37.97 92 ILE A C 1
ATOM 763 O O . ILE A 1 92 ? -20.594 45.281 40.688 1 37.97 92 ILE A O 1
ATOM 767 N N . PHE A 1 93 ? -19.688 43.781 41.906 1 35.22 93 PHE A N 1
ATOM 768 C CA . PHE A 1 93 ? -19.891 44.562 43.125 1 35.22 93 PHE A CA 1
ATOM 769 C C . PHE A 1 93 ? -18.797 45.625 43.281 1 35.22 93 PHE A C 1
ATOM 771 O O . PHE A 1 93 ? -17.609 45.281 43.312 1 35.22 93 PHE A O 1
ATOM 778 N N . LEU A 1 94 ? -18.938 46.719 42.531 1 28.69 94 LEU A N 1
ATOM 779 C CA . LEU A 1 94 ? -18.359 47.938 43.156 1 28.69 94 LEU A CA 1
ATOM 780 C C . LEU A 1 94 ? -19.094 48.281 44.438 1 28.69 94 LEU A C 1
ATOM 782 O O . LEU A 1 94 ? -20.312 48.156 44.531 1 28.69 94 LEU A O 1
ATOM 786 N N . MET B 1 1 ? -41.594 3.176 18.594 1 37.75 1 MET B N 1
ATOM 787 C CA . MET B 1 1 ? -40.75 3.621 17.5 1 37.75 1 MET B CA 1
ATOM 788 C C . MET B 1 1 ? -39.281 3.35 17.797 1 37.75 1 MET B C 1
ATOM 790 O O . MET B 1 1 ? -38.75 3.859 18.781 1 37.75 1 MET B O 1
ATOM 794 N N . ARG B 1 2 ? -38.844 2.125 17.5 1 40.66 2 ARG B N 1
ATOM 795 C CA . ARG B 1 2 ? -37.469 1.699 17.703 1 40.66 2 ARG B CA 1
ATOM 796 C C . ARG B 1 2 ? -36.5 2.695 17.078 1 40.66 2 ARG B C 1
ATOM 798 O O . ARG B 1 2 ? -36.688 3.143 15.945 1 40.66 2 ARG B O 1
ATOM 805 N N . LYS B 1 3 ? -35.969 3.574 17.859 1 42.94 3 LYS B N 1
ATOM 806 C CA . LYS B 1 3 ? -34.875 4.449 17.438 1 42.94 3 LYS B CA 1
ATOM 807 C C . LYS B 1 3 ? -33.906 3.723 16.516 1 42.94 3 LYS B C 1
ATOM 809 O O . LYS B 1 3 ? -33.312 2.713 16.891 1 42.94 3 LYS B O 1
ATOM 814 N N . LEU B 1 4 ? -34.156 3.576 15.258 1 44.59 4 LEU B N 1
ATOM 815 C CA . LEU B 1 4 ? -33.156 3.166 14.258 1 44.59 4 LEU B CA 1
ATOM 816 C C . LEU B 1 4 ? -31.797 3.752 14.562 1 44.59 4 LEU B C 1
ATOM 818 O O . LEU B 1 4 ? -31.656 4.969 14.688 1 44.59 4 LEU B O 1
ATOM 822 N N . ARG B 1 5 ? -31.109 3.234 15.484 1 44.44 5 ARG B N 1
ATOM 823 C CA . ARG B 1 5 ? -29.703 3.564 15.641 1 44.44 5 ARG B CA 1
ATOM 824 C C . ARG B 1 5 ? -29.078 3.941 14.305 1 44.44 5 ARG B C 1
ATOM 826 O O . ARG B 1 5 ? -29.109 3.16 13.352 1 44.44 5 ARG B O 1
ATOM 833 N N . GLU B 1 6 ? -29.406 5.098 13.852 1 48.47 6 GLU B N 1
ATOM 834 C CA . GLU B 1 6 ? -28.625 5.57 12.711 1 48.47 6 GLU B CA 1
ATOM 835 C C . GLU B 1 6 ? -27.203 5.02 12.75 1 48.47 6 GLU B C 1
ATOM 837 O O . GLU B 1 6 ? -26.484 5.215 13.734 1 48.47 6 GLU B O 1
ATOM 842 N N . VAL B 1 7 ? -26.922 3.803 12.5 1 49.12 7 VAL B N 1
ATOM 843 C CA . VAL B 1 7 ? -25.547 3.344 12.266 1 49.12 7 VAL B CA 1
ATOM 844 C C . VAL B 1 7 ? -24.734 4.465 11.633 1 49.12 7 VAL B C 1
ATOM 846 O O . VAL B 1 7 ? -25.031 4.906 10.523 1 49.12 7 VAL B O 1
ATOM 849 N N . ASN B 1 8 ? -24.703 5.574 12.266 1 50.06 8 ASN B N 1
ATOM 850 C CA . ASN B 1 8 ? -23.75 6.574 11.781 1 50.06 8 ASN B CA 1
ATOM 851 C C . ASN B 1 8 ? -22.531 5.922 11.148 1 50.06 8 ASN B C 1
ATOM 853 O O . ASN B 1 8 ? -21.75 5.246 11.836 1 50.06 8 ASN B O 1
ATOM 857 N N . CYS B 1 9 ? -22.656 5.262 9.984 1 55.31 9 CYS B N 1
ATOM 858 C CA . CYS B 1 9 ? -21.594 4.695 9.18 1 55.31 9 CYS B CA 1
ATOM 859 C C . CYS B 1 9 ? -20.359 5.602 9.188 1 55.31 9 CYS B C 1
ATOM 861 O O . CYS B 1 9 ? -20.172 6.418 8.281 1 55.31 9 CYS B O 1
ATOM 863 N N . ASN B 1 10 ? -20.125 6.191 10.305 1 62.22 10 ASN B N 1
ATOM 864 C CA . ASN B 1 10 ? -19.016 7.133 10.438 1 62.22 10 ASN B CA 1
ATOM 865 C C . ASN B 1 10 ? -17.719 6.555 9.867 1 62.22 10 ASN B C 1
ATOM 867 O O . ASN B 1 10 ? -17 5.84 10.562 1 62.22 10 ASN B O 1
ATOM 871 N N . LYS B 1 11 ? -17.703 6.477 8.523 1 72.81 11 LYS B N 1
ATOM 872 C CA . LYS B 1 11 ? -16.5 5.98 7.867 1 72.81 11 LYS B CA 1
ATOM 873 C C . LYS B 1 11 ? -15.281 6.816 8.25 1 72.81 11 LYS B C 1
ATOM 875 O O . LYS B 1 11 ? -15.391 8.023 8.453 1 72.81 11 LYS B O 1
ATOM 880 N N . ARG B 1 12 ? -14.242 6.246 8.578 1 82.06 12 ARG B N 1
ATOM 881 C CA . ARG B 1 12 ? -12.969 6.898 8.875 1 82.06 12 ARG B CA 1
ATOM 882 C C . ARG B 1 12 ? -12.555 7.828 7.742 1 82.06 12 ARG B C 1
ATOM 884 O O . ARG B 1 12 ? -12.734 7.504 6.566 1 82.06 12 ARG B O 1
ATOM 891 N N . VAL B 1 13 ? -12.273 9.055 8.203 1 84.06 13 VAL B N 1
ATOM 892 C CA . VAL B 1 13 ? -11.734 9.984 7.215 1 84.06 13 VAL B CA 1
ATOM 893 C C . VAL B 1 13 ? -10.219 9.836 7.133 1 84.06 13 VAL B C 1
ATOM 895 O O . VAL B 1 13 ? -9.523 9.914 8.148 1 84.06 13 VAL B O 1
ATOM 898 N N . TYR B 1 14 ? -9.742 9.609 5.887 1 88.5 14 TYR B N 1
ATOM 899 C CA . TYR B 1 14 ? -8.305 9.531 5.648 1 88.5 14 TYR B CA 1
ATOM 900 C C . TYR B 1 14 ? -7.781 10.852 5.086 1 88.5 14 TYR B C 1
ATOM 902 O O . TYR B 1 14 ? -8.453 11.508 4.293 1 88.5 14 TYR B O 1
ATOM 910 N N . TYR B 1 15 ? -6.688 11.195 5.539 1 92.62 15 TYR B N 1
ATOM 911 C CA . TYR B 1 15 ? -6.078 12.445 5.102 1 92.62 15 TYR B CA 1
ATOM 912 C C . TYR B 1 15 ? -4.93 12.18 4.133 1 92.62 15 TYR B C 1
ATOM 914 O O . TYR B 1 15 ? -4.324 11.109 4.156 1 92.62 15 TYR B O 1
ATOM 922 N N . CYS B 1 16 ? -4.688 13.125 3.266 1 96.19 16 CYS B N 1
ATOM 923 C CA . CYS B 1 16 ? -3.564 13.031 2.338 1 96.19 16 CYS B CA 1
ATOM 924 C C . CYS B 1 16 ? -2.244 12.922 3.092 1 96.19 16 CYS B C 1
ATOM 926 O O . CYS B 1 16 ? -1.932 13.773 3.926 1 96.19 16 CYS B O 1
ATOM 928 N 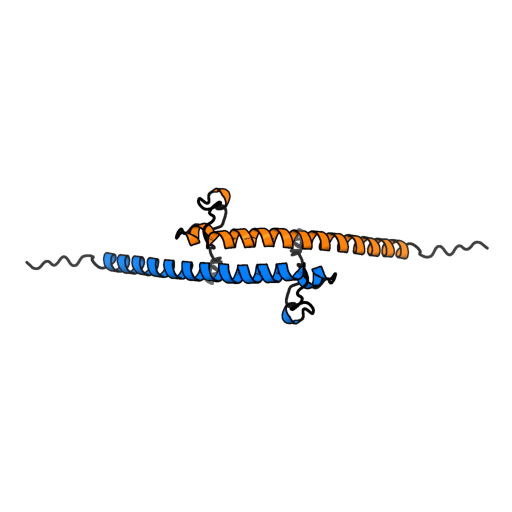N . GLN B 1 17 ? -1.501 12.055 2.762 1 96 17 GLN B N 1
ATOM 929 C CA . GLN B 1 17 ? -0.258 11.781 3.479 1 96 17 GLN B CA 1
ATOM 930 C C . GLN B 1 17 ? 0.772 12.883 3.221 1 96 17 GLN B C 1
ATOM 932 O O . GLN B 1 17 ? 1.479 13.305 4.137 1 96 17 GLN B O 1
ATOM 937 N N . ARG B 1 18 ? 0.873 13.328 2.102 1 96.88 18 ARG B N 1
ATOM 938 C CA . ARG B 1 18 ? 1.833 14.375 1.759 1 96.88 18 ARG B CA 1
ATOM 939 C C . ARG B 1 18 ? 1.513 15.672 2.492 1 96.88 18 ARG B C 1
ATOM 941 O O . ARG B 1 18 ? 2.414 16.344 3.006 1 96.88 18 ARG B O 1
ATOM 948 N N . CYS B 1 19 ? 0.288 15.969 2.455 1 96.12 19 CYS B N 1
ATOM 949 C CA . CYS B 1 19 ? -0.132 17.156 3.203 1 96.12 19 CYS B CA 1
ATOM 950 C C . CYS B 1 19 ? 0.117 16.969 4.695 1 96.12 19 CYS B C 1
ATOM 952 O O . CYS B 1 19 ? 0.67 17.844 5.352 1 96.12 19 CYS B O 1
ATOM 954 N N . LEU B 1 20 ? -0.206 15.789 5.168 1 93.69 20 LEU B N 1
ATOM 955 C CA . LEU B 1 20 ? -0.003 15.477 6.578 1 93.69 20 LEU B CA 1
ATOM 956 C C . LEU B 1 20 ? 1.46 15.656 6.973 1 93.69 20 LEU B C 1
ATOM 958 O O . LEU B 1 20 ? 1.76 16.156 8.055 1 93.69 20 LEU B O 1
ATOM 962 N N . ASN B 1 21 ? 2.357 15.312 6.133 1 94.31 21 ASN B N 1
ATOM 963 C CA . ASN B 1 21 ? 3.793 15.406 6.383 1 94.31 21 ASN B CA 1
ATOM 964 C C . ASN B 1 21 ? 4.238 16.859 6.555 1 94.31 21 ASN B C 1
ATOM 966 O O . ASN B 1 21 ? 5.344 17.125 7.031 1 94.31 21 ASN B O 1
ATOM 970 N N . HIS B 1 22 ? 3.373 17.656 6.164 1 95.25 22 HIS B N 1
ATOM 971 C CA . HIS B 1 22 ? 3.693 19.078 6.227 1 95.25 22 HIS B CA 1
ATOM 972 C C . HIS B 1 22 ? 2.686 19.828 7.094 1 95.25 22 HIS B C 1
ATOM 974 O O . HIS B 1 22 ? 2.441 21.016 6.875 1 95.25 22 HIS B O 1
ATOM 980 N N . ASN B 1 23 ? 1.945 19.016 7.895 1 90.38 23 ASN B N 1
ATOM 981 C CA . ASN B 1 23 ? 1.079 19.547 8.938 1 90.38 23 ASN B CA 1
ATOM 982 C C . ASN B 1 23 ? -0.2 20.156 8.359 1 90.38 23 ASN B C 1
ATOM 984 O O . ASN B 1 23 ? -0.728 21.125 8.891 1 90.38 23 ASN B O 1
ATOM 988 N N . ARG B 1 24 ? -0.546 19.719 7.289 1 91.94 24 ARG B N 1
ATOM 989 C CA . ARG B 1 24 ? -1.808 20.109 6.668 1 91.94 24 ARG B CA 1
ATOM 990 C C . ARG B 1 24 ? -2.789 18.938 6.641 1 91.94 24 ARG B C 1
ATOM 992 O O . ARG B 1 24 ? -2.412 17.812 6.316 1 91.94 24 ARG B O 1
ATOM 999 N N . LEU B 1 25 ? -3.906 19.219 7.078 1 89.62 25 LEU B N 1
ATOM 1000 C CA . LEU B 1 25 ? -4.938 18.203 7.148 1 89.62 25 LEU B CA 1
ATOM 1001 C C . LEU B 1 25 ? -5.895 18.312 5.965 1 89.62 25 LEU B C 1
ATOM 1003 O O . LEU B 1 25 ? -6.805 19.141 5.969 1 89.62 25 LEU B O 1
ATOM 1007 N N . GLU B 1 26 ? -5.703 17.594 5.012 1 94.19 26 GLU B N 1
ATOM 1008 C CA . GLU B 1 26 ? -6.547 17.594 3.822 1 94.19 26 GLU B CA 1
ATOM 1009 C C . GLU B 1 26 ? -7.125 16.203 3.561 1 94.19 26 GLU B C 1
ATOM 1011 O O . GLU B 1 26 ? -6.391 15.219 3.52 1 94.19 26 GLU B O 1
ATOM 1016 N N . PRO B 1 27 ? -8.414 16.156 3.57 1 92.75 27 PRO B N 1
ATOM 1017 C CA . PRO B 1 27 ? -9 14.859 3.244 1 92.75 27 PRO B CA 1
ATOM 1018 C C . PRO B 1 27 ? -8.477 14.289 1.925 1 92.75 27 PRO B C 1
ATOM 1020 O O . PRO B 1 27 ? -8.297 15.039 0.956 1 92.75 27 PRO B O 1
ATOM 1023 N N . ARG B 1 28 ? -8.305 12.977 1.817 1 93.25 28 ARG B N 1
ATOM 1024 C CA . ARG B 1 28 ? -7.676 12.281 0.701 1 93.25 28 ARG B CA 1
ATOM 1025 C C . ARG B 1 28 ? -8.578 12.289 -0.528 1 93.25 28 ARG B C 1
ATOM 1027 O O . ARG B 1 28 ? -8.109 12.492 -1.65 1 93.25 28 ARG B O 1
ATOM 1034 N N . LYS B 1 29 ? -9.773 12.117 -0.343 1 92.25 29 LYS B N 1
ATOM 1035 C CA . LYS B 1 29 ? -10.711 11.992 -1.457 1 92.25 29 LYS B CA 1
ATOM 1036 C C . LYS B 1 29 ? -10.68 13.227 -2.344 1 92.25 29 LYS B C 1
ATOM 1038 O O . LYS B 1 29 ? -10.836 14.352 -1.858 1 92.25 29 LYS B O 1
ATOM 1043 N N . ASN B 1 30 ? -10.414 13.148 -3.639 1 92.19 30 ASN B N 1
ATOM 1044 C CA . ASN B 1 30 ? -10.438 14.18 -4.668 1 92.19 30 ASN B CA 1
ATOM 1045 C C . ASN B 1 30 ? -9.336 15.203 -4.457 1 92.19 30 ASN B C 1
ATOM 1047 O O . ASN B 1 30 ? -9.398 16.312 -4.996 1 92.19 30 ASN B O 1
ATOM 1051 N N . HIS B 1 31 ? -8.344 14.883 -3.688 1 95.44 31 HIS B N 1
ATOM 1052 C CA . HIS B 1 31 ? -7.285 15.82 -3.326 1 95.44 31 HIS B CA 1
ATOM 1053 C C . HIS B 1 31 ? -6.047 15.617 -4.188 1 95.44 31 HIS B C 1
ATOM 1055 O O . HIS B 1 31 ? -5.234 16.531 -4.34 1 95.44 31 HIS B O 1
ATOM 1061 N N . LYS B 1 32 ? -5.914 14.711 -4.855 1 91 32 LYS B N 1
ATOM 1062 C CA . LYS B 1 32 ? -4.695 14.328 -5.562 1 91 32 LYS B CA 1
ATOM 1063 C C . LYS B 1 32 ? -4.23 15.438 -6.504 1 91 32 LYS B C 1
ATOM 1065 O O . LYS B 1 32 ? -3.068 15.844 -6.465 1 91 32 LYS B O 1
ATOM 1070 N N . CYS B 1 33 ? -5.086 15.984 -7.301 1 91.56 33 CYS B N 1
ATOM 1071 C CA . CYS B 1 33 ? -4.746 16.984 -8.312 1 91.56 33 CYS B CA 1
ATOM 1072 C C . CYS B 1 33 ? -4.492 18.344 -7.676 1 91.56 33 CYS B C 1
ATOM 1074 O O . CYS B 1 33 ? -3.793 19.172 -8.25 1 91.56 33 CYS B O 1
ATOM 1076 N N . ASP B 1 34 ? -5 18.547 -6.465 1 94 34 ASP B N 1
ATOM 1077 C CA . ASP B 1 34 ? -4.922 19.844 -5.812 1 94 34 ASP B CA 1
ATOM 1078 C C . ASP B 1 34 ? -3.826 19.859 -4.746 1 94 34 ASP B C 1
ATOM 1080 O O . ASP B 1 34 ? -3.58 20.891 -4.117 1 94 34 ASP B O 1
ATOM 1084 N N . CYS B 1 35 ? -3.18 18.75 -4.543 1 96.56 35 CYS B N 1
ATOM 1085 C CA . CYS B 1 35 ? -2.189 18.656 -3.477 1 96.56 35 CYS B CA 1
ATOM 1086 C C . CYS B 1 35 ? -0.982 19.531 -3.773 1 96.56 35 CYS B C 1
ATOM 1088 O O . CYS B 1 35 ? -0.267 19.312 -4.75 1 96.56 35 CYS B O 1
ATOM 1090 N N . ILE B 1 36 ? -0.667 20.438 -2.957 1 96.31 36 ILE B N 1
ATOM 1091 C CA . ILE B 1 36 ? 0.435 21.375 -3.154 1 96.31 36 ILE B CA 1
ATOM 1092 C C . ILE B 1 36 ? 1.765 20.656 -2.924 1 96.31 36 ILE B C 1
ATOM 1094 O O . ILE B 1 36 ? 2.822 21.172 -3.309 1 96.31 36 ILE B O 1
ATOM 1098 N N . TYR B 1 37 ? 1.79 19.438 -2.398 1 97.19 37 TYR B N 1
ATOM 1099 C CA . TYR B 1 37 ? 3.006 18.703 -2.086 1 97.19 37 TYR B CA 1
ATOM 1100 C C . TYR B 1 37 ? 3.158 17.484 -3.002 1 97.19 37 TYR B C 1
ATOM 1102 O O . TYR B 1 37 ? 3.91 16.562 -2.697 1 97.19 37 TYR B O 1
ATOM 1110 N N . ALA B 1 38 ? 2.432 17.578 -4.074 1 95.56 38 ALA B N 1
A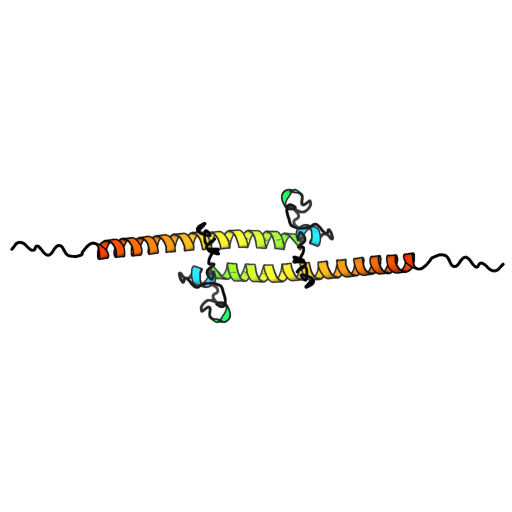TOM 1111 C CA . ALA B 1 38 ? 2.422 16.453 -5.004 1 95.56 38 ALA B CA 1
ATOM 1112 C C . ALA B 1 38 ? 3.832 16.125 -5.488 1 95.56 38 ALA B C 1
ATOM 1114 O O . ALA B 1 38 ? 4.172 14.961 -5.703 1 95.56 38 ALA B O 1
ATOM 1115 N N . ASN B 1 39 ? 4.676 17.062 -5.57 1 95.56 39 ASN B N 1
ATOM 1116 C CA . ASN B 1 39 ? 6.02 16.875 -6.109 1 95.56 39 ASN B CA 1
ATOM 1117 C C . ASN B 1 39 ? 7.086 17.094 -5.043 1 95.56 39 ASN B C 1
ATOM 1119 O O . ASN B 1 39 ? 8.258 17.297 -5.367 1 95.56 39 ASN B O 1
ATOM 1123 N N . CYS B 1 40 ? 6.633 17.031 -3.863 1 97.12 40 CYS B N 1
ATOM 1124 C CA . CYS B 1 40 ? 7.582 17.219 -2.771 1 97.12 40 CYS B CA 1
ATOM 1125 C C . CYS B 1 40 ? 8.547 16.047 -2.68 1 97.12 40 CYS B C 1
ATOM 1127 O O . CYS B 1 40 ? 8.148 14.898 -2.834 1 97.12 40 CYS B O 1
ATOM 1129 N N . THR B 1 41 ? 9.844 16.328 -2.408 1 97 41 THR B N 1
ATOM 1130 C CA . THR B 1 41 ? 10.875 15.297 -2.371 1 97 41 THR B CA 1
ATOM 1131 C C . THR B 1 41 ? 11.562 15.258 -1.008 1 97 41 THR B C 1
ATOM 1133 O O . THR B 1 41 ? 12.727 14.875 -0.901 1 97 41 THR B O 1
ATOM 1136 N N . CYS B 1 42 ? 10.789 15.695 0.019 1 97.38 42 CYS B N 1
ATOM 1137 C CA . CYS B 1 42 ? 11.367 15.641 1.355 1 97.38 42 CYS B CA 1
ATOM 1138 C C . CYS B 1 42 ? 11.477 14.203 1.843 1 97.38 42 CYS B C 1
ATOM 1140 O O . CYS B 1 42 ? 11.016 13.281 1.174 1 97.38 42 CYS B O 1
ATOM 1142 N N . ASN B 1 43 ? 12.062 14.016 3.004 1 96.56 43 ASN B N 1
ATOM 1143 C CA . ASN B 1 43 ? 12.367 12.688 3.521 1 96.56 43 ASN B CA 1
ATOM 1144 C C . ASN B 1 43 ? 11.094 11.891 3.795 1 96.56 43 ASN B C 1
ATOM 1146 O O . ASN B 1 43 ? 11.086 10.664 3.672 1 96.56 43 ASN B O 1
ATOM 1150 N N . LYS B 1 44 ? 10.062 12.57 4.141 1 96.56 44 LYS B N 1
ATOM 1151 C CA . LYS B 1 44 ? 8.812 11.891 4.445 1 96.56 44 LYS B CA 1
ATOM 1152 C C . LYS B 1 44 ? 8.016 11.594 3.178 1 96.56 44 LYS B C 1
ATOM 1154 O O . LYS B 1 44 ? 7.539 10.477 2.982 1 96.56 44 LYS B O 1
ATOM 1159 N N . CYS B 1 45 ? 7.941 12.523 2.324 1 97.62 45 CYS B N 1
ATOM 1160 C CA . CYS B 1 45 ? 7.125 12.391 1.122 1 97.62 45 CYS B CA 1
ATOM 1161 C C . CYS B 1 45 ? 7.77 11.43 0.13 1 97.62 45 CYS B C 1
ATOM 1163 O O . CYS B 1 45 ? 7.074 10.781 -0.651 1 97.62 45 CYS B O 1
ATOM 1165 N N . ILE B 1 46 ? 9.086 11.305 0.127 1 98.12 46 ILE B N 1
ATOM 1166 C CA . ILE B 1 46 ? 9.773 10.383 -0.771 1 98.12 46 ILE B CA 1
ATOM 1167 C C . ILE B 1 46 ? 9.305 8.953 -0.508 1 98.12 46 ILE B C 1
ATOM 1169 O O . ILE B 1 46 ? 9.281 8.125 -1.42 1 98.12 46 ILE B O 1
ATOM 1173 N N . LEU B 1 47 ? 8.984 8.672 0.732 1 98.25 47 LEU B N 1
ATOM 1174 C CA . LEU B 1 47 ? 8.492 7.344 1.082 1 98.25 47 LEU B CA 1
ATOM 1175 C C . LEU B 1 47 ? 7.184 7.039 0.365 1 98.25 47 LEU B C 1
ATOM 1177 O O . LEU B 1 47 ? 6.961 5.91 -0.079 1 98.25 47 LEU B O 1
ATOM 1181 N N . VAL B 1 48 ? 6.293 8.023 0.279 1 97.94 48 VAL B N 1
ATOM 1182 C CA . VAL B 1 48 ? 5.023 7.883 -0.427 1 97.94 48 VAL B CA 1
ATOM 1183 C C . VAL B 1 48 ? 5.281 7.586 -1.902 1 97.94 48 VAL B C 1
ATOM 1185 O O . VAL B 1 48 ? 4.641 6.711 -2.488 1 97.94 48 VAL B O 1
ATOM 1188 N N . GLU B 1 49 ? 6.238 8.359 -2.389 1 97.88 49 GLU B N 1
ATOM 1189 C CA . GLU B 1 49 ? 6.59 8.156 -3.793 1 97.88 49 GLU B CA 1
ATOM 1190 C C . GLU B 1 49 ? 7.18 6.766 -4.02 1 97.88 49 GLU B C 1
ATOM 1192 O O . GLU B 1 49 ? 6.844 6.094 -4.996 1 97.88 49 GLU B O 1
ATOM 1197 N N . LYS B 1 50 ? 8.039 6.301 -3.18 1 98.12 50 LYS B N 1
ATOM 1198 C CA . LYS B 1 50 ? 8.625 4.965 -3.279 1 98.12 50 LYS B CA 1
ATOM 1199 C C . LYS B 1 50 ? 7.543 3.887 -3.205 1 98.12 50 LYS B C 1
ATOM 1201 O O . LYS B 1 50 ? 7.562 2.928 -3.979 1 98.12 50 LYS B O 1
ATOM 1206 N N . ARG B 1 51 ? 6.613 4.039 -2.281 1 98.31 51 ARG B N 1
ATOM 1207 C CA . ARG B 1 51 ? 5.504 3.096 -2.168 1 98.31 51 ARG B CA 1
ATOM 1208 C C . ARG B 1 51 ? 4.691 3.051 -3.457 1 98.31 51 ARG B C 1
ATOM 1210 O O . ARG B 1 51 ? 4.305 1.973 -3.918 1 98.31 51 ARG B O 1
ATOM 1217 N N . ARG B 1 52 ? 4.375 4.219 -3.986 1 97.88 52 ARG B N 1
ATOM 1218 C CA . ARG B 1 52 ? 3.629 4.309 -5.238 1 97.88 52 ARG B CA 1
ATOM 1219 C C . ARG B 1 52 ? 4.328 3.531 -6.348 1 97.88 52 ARG B C 1
ATOM 1221 O O . ARG B 1 52 ? 3.689 2.771 -7.078 1 97.88 52 ARG B O 1
ATOM 1228 N N . MET B 1 53 ? 5.613 3.662 -6.426 1 98.25 53 MET B N 1
ATOM 1229 C CA . MET B 1 53 ? 6.387 2.975 -7.457 1 98.25 53 MET B CA 1
ATOM 1230 C C . MET B 1 53 ? 6.332 1.464 -7.262 1 98.25 53 MET B C 1
ATOM 1232 O O . MET B 1 53 ? 6.141 0.718 -8.227 1 98.25 53 MET B O 1
ATOM 1236 N N . LEU B 1 54 ? 6.484 1.049 -6.031 1 98.5 54 LEU B N 1
ATOM 1237 C CA . LEU B 1 54 ? 6.395 -0.377 -5.734 1 98.5 54 LEU B CA 1
ATOM 1238 C C . LEU B 1 54 ? 5 -0.912 -6.051 1 98.5 54 LEU B C 1
ATOM 1240 O O . LEU B 1 54 ? 4.863 -2.012 -6.59 1 98.5 54 LEU B O 1
ATOM 1244 N N . ASN B 1 55 ? 4.02 -0.107 -5.766 1 98.44 55 ASN B N 1
ATOM 1245 C CA . ASN B 1 55 ? 2.654 -0.504 -6.086 1 98.44 55 ASN B CA 1
ATOM 1246 C C . ASN B 1 55 ? 2.479 -0.742 -7.582 1 98.44 55 ASN B C 1
ATOM 1248 O O . ASN B 1 55 ? 1.835 -1.711 -7.992 1 98.44 55 ASN B O 1
ATOM 1252 N N . ILE B 1 56 ? 3.021 0.097 -8.352 1 98.38 56 ILE B N 1
ATOM 1253 C CA . ILE B 1 56 ? 2.912 -0.015 -9.797 1 98.38 56 ILE B CA 1
ATOM 1254 C C . ILE B 1 56 ? 3.578 -1.306 -10.266 1 98.38 56 ILE B C 1
ATOM 1256 O O . ILE B 1 56 ? 2.996 -2.066 -11.047 1 98.38 56 ILE B O 1
ATOM 1260 N N . GLN B 1 57 ? 4.723 -1.525 -9.773 1 97.88 57 GLN B N 1
ATOM 1261 C CA . GLN B 1 57 ? 5.473 -2.713 -10.164 1 97.88 57 GLN B CA 1
ATOM 1262 C C . GLN B 1 57 ? 4.734 -3.988 -9.773 1 97.88 57 GLN B C 1
ATOM 1264 O O . GLN B 1 57 ? 4.633 -4.926 -10.57 1 97.88 57 GLN B O 1
ATOM 1269 N N . LEU B 1 58 ? 4.262 -4.027 -8.602 1 97.62 58 LEU B N 1
ATOM 1270 C CA . LEU B 1 58 ? 3.568 -5.203 -8.086 1 97.62 58 LEU B CA 1
ATOM 1271 C C . LEU B 1 58 ? 2.258 -5.426 -8.836 1 97.62 58 LEU B C 1
ATOM 1273 O O . LEU B 1 58 ? 1.881 -6.566 -9.109 1 97.62 58 LEU B O 1
ATOM 1277 N N . HIS B 1 59 ? 1.581 -4.395 -9.188 1 96.94 59 HIS B N 1
ATOM 1278 C CA . HIS B 1 59 ? 0.358 -4.512 -9.969 1 96.94 59 HIS B CA 1
ATOM 1279 C C . HIS B 1 59 ? 0.646 -5.062 -11.359 1 96.94 59 HIS B C 1
ATOM 1281 O O . HIS B 1 59 ? -0.134 -5.855 -11.898 1 96.94 59 HIS B O 1
ATOM 1287 N N . GLU B 1 60 ? 1.682 -4.66 -11.914 1 95.94 60 GLU B N 1
ATOM 1288 C CA . GLU B 1 60 ? 2.096 -5.184 -13.211 1 95.94 60 GLU B CA 1
ATOM 1289 C C . GLU B 1 60 ? 2.338 -6.691 -13.148 1 95.94 60 GLU B C 1
ATOM 1291 O O . GLU B 1 60 ? 1.92 -7.43 -14.039 1 95.94 60 GLU B O 1
ATOM 1296 N N . LEU B 1 61 ? 2.986 -7.109 -12.156 1 93.62 61 LEU B N 1
ATOM 1297 C CA . LEU B 1 61 ? 3.244 -8.531 -11.969 1 93.62 61 LEU B CA 1
ATOM 1298 C C . LEU B 1 61 ? 1.94 -9.305 -11.812 1 93.62 61 LEU B C 1
ATOM 1300 O O . LEU B 1 61 ? 1.787 -10.398 -12.375 1 93.62 61 LEU B O 1
ATOM 1304 N N . GLU B 1 62 ? 1.043 -8.781 -11.062 1 92.56 62 GLU B N 1
ATOM 1305 C CA . GLU B 1 62 ? -0.269 -9.391 -10.867 1 92.56 62 GLU B CA 1
ATOM 1306 C C . GLU B 1 62 ? -1.022 -9.516 -12.188 1 92.56 62 GLU B C 1
ATOM 1308 O O . GLU B 1 62 ? -1.63 -10.555 -12.469 1 92.56 62 GLU B O 1
ATOM 1313 N N . GLU B 1 63 ? -0.953 -8.531 -13.031 1 92.06 63 GLU B N 1
ATOM 1314 C CA . GLU B 1 63 ? -1.623 -8.523 -14.328 1 92.06 63 GLU B CA 1
ATOM 1315 C C . GLU B 1 63 ? -1.032 -9.57 -15.266 1 92.06 63 GLU B C 1
ATOM 1317 O O . GLU B 1 63 ? -1.766 -10.25 -15.984 1 92.06 63 GLU B O 1
ATOM 1322 N N . ILE B 1 64 ? 0.232 -9.656 -15.219 1 89.56 64 ILE B N 1
ATOM 1323 C CA . ILE B 1 64 ? 0.915 -10.656 -16.031 1 89.56 64 ILE B CA 1
ATOM 1324 C C . ILE B 1 64 ? 0.5 -12.055 -15.578 1 89.56 64 ILE B C 1
ATOM 1326 O O . ILE B 1 64 ? 0.177 -12.906 -16.406 1 89.56 64 ILE B O 1
ATOM 1330 N N . ALA B 1 65 ? 0.461 -12.242 -14.281 1 84.25 65 ALA B N 1
ATOM 1331 C CA . ALA B 1 65 ? 0.086 -13.539 -13.727 1 84.25 65 ALA B CA 1
ATOM 1332 C C . ALA B 1 65 ? -1.372 -13.867 -14.031 1 84.25 65 ALA B C 1
ATOM 1334 O O . ALA B 1 65 ? -1.703 -15.008 -14.352 1 84.25 65 ALA B O 1
ATOM 1335 N N . ASP B 1 66 ? -2.258 -12.969 -13.938 1 81.56 66 ASP B N 1
ATOM 1336 C CA . ASP B 1 66 ? -3.68 -13.133 -14.219 1 81.56 66 ASP B CA 1
ATOM 1337 C C . ASP B 1 66 ? -3.91 -13.516 -15.68 1 81.56 66 ASP B C 1
ATOM 1339 O O . ASP B 1 66 ? -4.773 -14.344 -15.977 1 81.56 66 ASP B O 1
ATOM 1343 N N . ASN B 1 67 ? -3.125 -12.961 -16.531 1 81.88 67 ASN B N 1
ATOM 1344 C CA . ASN B 1 67 ? -3.238 -13.242 -17.953 1 81.88 67 ASN B CA 1
ATOM 1345 C C . ASN B 1 67 ? -2.725 -14.641 -18.297 1 81.88 67 ASN B C 1
ATOM 1347 O O . ASN B 1 67 ? -3.268 -15.305 -19.188 1 81.88 67 ASN B O 1
ATOM 1351 N N . GLU B 1 68 ? -1.75 -15.023 -17.625 1 79.38 68 GLU B N 1
ATOM 1352 C CA . GLU B 1 68 ? -1.175 -16.344 -17.859 1 79.38 68 GLU B CA 1
ATOM 1353 C C . GLU B 1 68 ? -2.109 -17.453 -17.375 1 79.38 68 GLU B C 1
ATOM 1355 O O . GLU B 1 68 ? -2.23 -18.5 -18 1 79.38 68 GLU B O 1
ATOM 1360 N N . ILE B 1 69 ? -2.828 -17.203 -16.359 1 74 69 ILE B N 1
ATOM 1361 C CA . ILE B 1 69 ? -3.754 -18.188 -15.797 1 74 69 ILE B CA 1
ATOM 1362 C C . ILE B 1 69 ? -5.008 -18.266 -16.672 1 74 69 ILE B C 1
ATOM 1364 O O . ILE B 1 69 ? -5.52 -19.359 -16.922 1 74 69 ILE B O 1
ATOM 1368 N N . ASN B 1 70 ? -5.418 -17.109 -17.047 1 71.81 70 ASN B N 1
ATOM 1369 C CA . ASN B 1 70 ? -6.582 -17.109 -17.938 1 71.81 70 ASN B CA 1
ATOM 1370 C C . ASN B 1 70 ? -6.289 -17.812 -19.25 1 71.81 70 ASN B C 1
ATOM 1372 O O . ASN B 1 70 ? -7.18 -18.422 -19.844 1 71.81 70 ASN B O 1
ATOM 1376 N N . ASP B 1 71 ? -5.133 -17.734 -19.703 1 71.19 71 ASP B N 1
ATOM 1377 C CA . ASP B 1 71 ? -4.734 -18.453 -20.906 1 71.19 71 ASP B CA 1
ATOM 1378 C C . ASP B 1 71 ? -4.715 -19.953 -20.672 1 71.19 71 ASP B C 1
ATOM 1380 O O . ASP B 1 71 ? -5.066 -20.734 -21.562 1 71.19 71 ASP B O 1
ATOM 1384 N N . ILE B 1 72 ? -4.387 -20.312 -19.453 1 64 72 ILE B N 1
ATOM 1385 C CA . ILE B 1 72 ? -4.344 -21.734 -19.125 1 64 72 ILE B CA 1
ATOM 1386 C C . ILE B 1 72 ? -5.766 -22.266 -18.938 1 64 72 ILE B C 1
ATOM 1388 O O . ILE B 1 72 ? -6.086 -23.359 -19.406 1 64 72 ILE B O 1
ATOM 1392 N N . GLU B 1 73 ? -6.562 -21.516 -18.344 1 62.84 73 GLU B N 1
ATOM 1393 C CA . GLU B 1 73 ? -7.949 -21.938 -18.156 1 62.84 73 GLU B CA 1
ATOM 1394 C C . GLU B 1 73 ? -8.68 -22.016 -19.5 1 62.84 73 GLU B C 1
ATOM 1396 O O . GLU B 1 73 ? -9.516 -22.891 -19.703 1 62.84 73 GLU B O 1
ATOM 1401 N N . ASP B 1 74 ? -8.477 -21.047 -20.234 1 61.62 74 ASP B N 1
ATOM 1402 C CA . ASP B 1 74 ? -9.086 -21.078 -21.562 1 61.62 74 ASP B CA 1
ATOM 1403 C C . ASP B 1 74 ? -8.625 -22.312 -22.344 1 61.62 74 ASP B C 1
ATOM 1405 O O . ASP B 1 74 ? -9.406 -22.891 -23.109 1 61.62 74 ASP B O 1
ATOM 1409 N N . ILE B 1 75 ? -7.426 -22.703 -22.047 1 56.38 75 ILE B N 1
ATOM 1410 C CA . ILE B 1 75 ? -6.941 -23.922 -22.703 1 56.38 75 ILE B CA 1
ATOM 1411 C C . ILE B 1 75 ? -7.648 -25.141 -22.125 1 56.38 75 ILE B C 1
ATOM 1413 O O . ILE B 1 75 ? -8.062 -26.031 -22.859 1 56.38 75 ILE B O 1
ATOM 1417 N N . ASP B 1 76 ? -7.805 -25.141 -20.922 1 54.81 76 ASP B N 1
ATOM 1418 C CA . ASP B 1 76 ? -8.461 -26.281 -20.281 1 54.81 76 ASP B CA 1
ATOM 1419 C C . ASP B 1 76 ? -9.953 -26.328 -20.641 1 54.81 76 ASP B C 1
ATOM 1421 O O . ASP B 1 76 ? -10.508 -27.391 -20.891 1 54.81 76 ASP B O 1
ATOM 1425 N N . ASP B 1 77 ? -10.539 -25.094 -20.656 1 56.19 77 ASP B N 1
ATOM 1426 C CA . ASP B 1 77 ? -11.945 -25.047 -21.031 1 56.19 77 ASP B CA 1
ATOM 1427 C C . ASP B 1 77 ? -12.141 -25.453 -22.5 1 56.19 77 ASP B C 1
ATOM 1429 O O . ASP B 1 77 ? -13.125 -26.094 -22.844 1 56.19 77 ASP B O 1
ATOM 1433 N N . ASN B 1 78 ? -11.203 -25.016 -23.266 1 55.41 78 ASN B N 1
ATOM 1434 C CA . ASN B 1 78 ? -11.266 -25.453 -24.656 1 55.41 78 ASN B CA 1
ATOM 1435 C C . ASN B 1 78 ? -11.055 -26.953 -24.781 1 55.41 78 ASN B C 1
ATOM 1437 O O . ASN B 1 78 ? -11.664 -27.609 -25.641 1 55.41 78 ASN B O 1
ATOM 1441 N N . TYR B 1 79 ? -10.281 -27.5 -23.969 1 52.12 79 TYR B N 1
ATOM 1442 C CA . TYR B 1 79 ? -10.094 -28.953 -23.984 1 52.12 79 TYR B CA 1
ATOM 1443 C C . TYR B 1 79 ? -11.336 -29.672 -23.469 1 52.12 79 TYR B C 1
ATOM 1445 O O . TYR B 1 79 ? -11.695 -30.734 -23.969 1 52.12 79 TYR B O 1
ATOM 1453 N N . ASN B 1 80 ? -11.906 -29.109 -22.562 1 53.5 80 ASN B N 1
ATOM 1454 C CA . ASN B 1 80 ? -13.109 -29.734 -22.016 1 53.5 80 ASN B CA 1
ATOM 1455 C C . ASN B 1 80 ? -14.281 -29.641 -22.984 1 53.5 80 ASN B C 1
ATOM 1457 O O . ASN B 1 80 ? -15.125 -30.531 -23.031 1 53.5 80 ASN B O 1
ATOM 1461 N N . LYS B 1 81 ? -14.32 -28.547 -23.719 1 53.03 81 LYS B N 1
ATOM 1462 C CA . LYS B 1 81 ? -15.391 -28.391 -24.688 1 53.03 81 LYS B CA 1
ATOM 1463 C C . LYS B 1 81 ? -15.234 -29.375 -25.844 1 53.03 81 LYS B C 1
ATOM 1465 O O . LYS B 1 81 ? -16.219 -29.859 -26.406 1 53.03 81 LYS B O 1
ATOM 1470 N N . ILE B 1 82 ? -13.953 -29.734 -26.109 1 51.16 82 ILE B N 1
ATOM 1471 C CA . ILE B 1 82 ? -13.758 -30.703 -27.172 1 51.16 82 ILE B CA 1
ATOM 1472 C C . ILE B 1 82 ? -14.109 -32.094 -26.672 1 51.16 82 ILE B C 1
ATOM 1474 O O . ILE B 1 82 ? -14.648 -32.906 -27.422 1 51.16 82 ILE B O 1
ATOM 1478 N N . GLY B 1 83 ? -13.789 -32.25 -25.438 1 48.97 83 GLY B N 1
ATOM 1479 C CA . GLY B 1 83 ? -14.062 -33.594 -24.938 1 48.97 83 GLY B CA 1
ATOM 1480 C C . GLY B 1 83 ? -15.539 -33.906 -24.859 1 48.97 83 GLY B C 1
ATOM 1481 O O . GLY B 1 83 ? -15.93 -35.094 -24.812 1 48.97 83 GLY B O 1
ATOM 1482 N N . ASN B 1 84 ? -16.234 -32.844 -24.609 1 48.19 84 ASN B N 1
ATOM 1483 C CA . ASN B 1 84 ? -17.641 -33.125 -24.375 1 48.19 84 ASN B CA 1
ATOM 1484 C C . ASN B 1 84 ? -18.375 -33.438 -25.672 1 48.19 84 ASN B C 1
ATOM 1486 O O . ASN B 1 84 ? -19.547 -33.812 -25.656 1 48.19 84 ASN B O 1
ATOM 1490 N N . LYS B 1 85 ? -17.766 -32.938 -26.766 1 44.19 85 LYS B N 1
ATOM 1491 C CA . LYS B 1 85 ? -18.547 -33.094 -28 1 44.19 85 LYS B CA 1
ATOM 1492 C C . LYS B 1 85 ? -18.406 -34.5 -28.547 1 44.19 85 LYS B C 1
ATOM 1494 O O . LYS B 1 85 ? -18.969 -34.812 -29.609 1 44.19 85 LYS B O 1
ATOM 1499 N N . ILE B 1 86 ? -17.375 -35.219 -28.109 1 43.94 86 ILE B N 1
ATOM 1500 C CA . ILE B 1 86 ? -17.234 -36.5 -28.781 1 43.94 86 ILE B CA 1
ATOM 1501 C C . ILE B 1 86 ? -18.344 -37.438 -28.312 1 43.94 86 ILE B C 1
ATOM 1503 O O . ILE B 1 86 ? -18.234 -38.062 -27.25 1 43.94 86 ILE B O 1
ATOM 1507 N N . LYS B 1 87 ? -19.562 -36.969 -28.125 1 39.12 87 LYS B N 1
ATOM 1508 C CA . LYS B 1 87 ? -20.594 -37.969 -27.812 1 39.12 87 LYS B CA 1
ATOM 1509 C C . LYS B 1 87 ? -20.672 -39.031 -28.906 1 39.12 87 LYS B C 1
ATOM 1511 O O . LYS B 1 87 ? -20.125 -38.844 -30 1 39.12 87 LYS B O 1
ATOM 1516 N N . GLY B 1 88 ? -21.906 -39.781 -29.031 1 37.16 88 GLY B N 1
ATOM 1517 C CA . GLY B 1 88 ? -22.422 -41.094 -29.312 1 37.16 88 GLY B CA 1
ATOM 1518 C C . GLY B 1 88 ? -22.375 -41.469 -30.781 1 37.16 88 GLY B C 1
ATOM 1519 O O . GLY B 1 88 ? -22.938 -42.469 -31.188 1 37.16 88 GLY B O 1
ATOM 1520 N N . GLY B 1 89 ? -21.969 -40.594 -31.703 1 38.28 89 GLY B N 1
ATOM 1521 C CA . GLY B 1 89 ? -22.453 -41.094 -32.969 1 38.28 89 GLY B CA 1
ATOM 1522 C C . GLY B 1 89 ? -21.75 -42.375 -33.406 1 38.28 89 GLY B C 1
ATOM 1523 O O . GLY B 1 89 ? -20.547 -42.375 -33.656 1 38.28 89 GLY B O 1
ATOM 1524 N N . LYS B 1 90 ? -22.078 -43.531 -32.781 1 40.12 90 LYS B N 1
ATOM 1525 C CA . LYS B 1 90 ? -21.672 -44.938 -32.969 1 40.12 90 LYS B CA 1
ATOM 1526 C C . LYS B 1 90 ? -21.75 -45.312 -34.438 1 40.12 90 LYS B C 1
ATOM 1528 O O . LYS B 1 90 ? -21.469 -46.438 -34.812 1 40.12 90 LYS B O 1
ATOM 1533 N N . PHE B 1 91 ? -22.359 -44.469 -35.344 1 43.69 91 PHE B N 1
ATOM 1534 C CA . PHE B 1 91 ? -22.797 -45.375 -36.406 1 43.69 91 PHE B CA 1
ATOM 1535 C C . PHE B 1 91 ? -21.609 -45.906 -37.188 1 43.69 91 PHE B C 1
ATOM 1537 O O . PHE B 1 91 ? -20.906 -45.156 -37.844 1 43.69 91 PHE B O 1
ATOM 1544 N N . ILE B 1 92 ? -20.734 -46.75 -36.531 1 38.22 92 ILE B N 1
ATOM 1545 C CA . ILE B 1 92 ? -19.719 -47.438 -37.312 1 38.22 92 ILE B CA 1
ATOM 1546 C C . ILE B 1 92 ? -20.391 -48.312 -38.344 1 38.22 92 ILE B C 1
ATOM 1548 O O . ILE B 1 92 ? -21.141 -49.25 -38 1 38.22 92 ILE B O 1
ATOM 1552 N N . PHE B 1 93 ? -20.812 -47.719 -39.438 1 36.19 93 PHE B N 1
ATOM 1553 C CA . PHE B 1 93 ? -21.203 -48.531 -40.594 1 36.19 93 PHE B CA 1
ATOM 1554 C C . PHE B 1 93 ? -20.047 -49.438 -41.031 1 36.19 93 PHE B C 1
ATOM 1556 O O . PHE B 1 93 ? -18.969 -48.938 -41.375 1 36.19 93 PHE B O 1
ATOM 1563 N N . LEU B 1 94 ? -19.891 -50.594 -40.344 1 29.58 94 LEU B N 1
ATOM 1564 C CA . LEU B 1 94 ? -19.359 -51.719 -41.094 1 29.58 94 LEU B CA 1
ATOM 1565 C C . LEU B 1 94 ? -20.297 -52.125 -42.219 1 29.58 94 LEU B C 1
ATOM 1567 O O . LEU B 1 94 ? -21.531 -52.094 -42.062 1 29.58 94 LEU B O 1
#

Sequence (188 aa):
MRKLREVNCNKRVYYCQRCLNHNRLEPRKNHKCDCIYANCTCNKCILVEKRRMLNIQLHELEEIADNEINDIEDIDDNYNKIGNKIKGGKFIFLMRKLREVNCNKRVYYCQRCLNHNRLEPRKNHKCDCIYANCTCNKCILVEKRRMLNIQLHELEEIADNEINDIEDIDDNYNKIGNKIKGGKFIFL

Solvent-accessible surface area (backbone atoms only — not comparable to full-atom values): 11457 Å² total; per-residue (Å²): 131,81,75,70,71,70,70,70,77,74,69,82,84,56,57,30,63,51,41,40,74,69,77,32,89,39,60,39,80,91,28,72,89,71,43,90,47,71,79,49,77,46,85,68,38,39,51,56,54,51,41,51,53,45,50,52,53,53,49,49,52,51,52,53,46,53,52,54,48,51,55,48,48,51,47,50,52,52,51,49,56,53,58,63,63,67,60,78,81,64,79,70,80,121,130,80,77,71,71,70,71,70,77,73,69,83,84,56,57,30,62,50,40,40,75,68,77,34,90,39,61,38,81,92,28,73,90,71,43,90,46,72,79,48,77,48,85,67,38,39,50,56,52,51,40,52,53,45,49,52,54,53,50,51,52,52,53,53,50,54,51,53,48,50,55,48,47,52,48,50,51,52,49,49,56,55,59,63,62,68,63,78,83,64,80,70,81,123

InterPro domains:
  IPR001275 DM DNA-binding domain [PF00751] (12-55)
  IPR001275 DM DNA-binding domain [PS40000] (16-45)
  IPR001275 DM DNA-binding domain [PS50809] (16-68)
  IPR001275 DM DNA-binding domain [SM00301] (12-65)
  IPR036407 DM DNA-binding domain superfamily [G3DSA:4.10.1040.10] (8-57)
  IPR036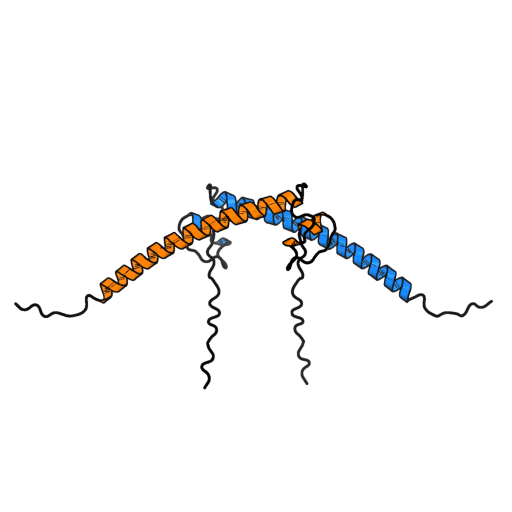407 DM DNA-binding domain superfamily [SSF82927] (10-55)

Secondary structure (DSSP, 8-state):
----------PPPPB-HHHHTTT---BSTTTGGG-TTTT--STTHHHHHHHHHHHHHHHHHHHHHHHHHHHHHHHHHHHHHHHHS---------/----------PPPPB-HHHHTTT---BSTTTGGG-TTTT--STTHHHHHHHHHHHHHHHHHHHHHHHHHHHHHHHHHHHHHHHTS---------

Foldseek 3Di:
DPPPPPVCVVPDFDADQQCVVVPHGHTPPPCQVVDPCNPPCDPRVVVVVVVVVVVVVVVVVVVVVVVVVVVVVVVVVVVVVVVVVPDDPPPPPD/DPPPPPVCPVPDFDFDQQCVVVPHGHTPPPCQVVDPCNPPCDPRVVVVVVVVVVVVVVVVVVVVVVVVVVVVVVVVVVVVVVVVPPDDPPPPPD

Radius of gyration: 28.6 Å; Cα contacts (8 Å, |Δi|>4): 105; chains: 2; bounding box: 56×100×84 Å